Protein AF-A0A6D0ILA2-F1 (afdb_monomer_lite)

Secondary structure (DSSP, 8-state):
--EEEEEETTEEEEEE-HHHHHHHHHHT--SEEE-HHHHHHHHHTT-TT-GGGT---HHHHHHHHHTT--GGGGPPPEEEEE-TT--EEEEEESEE-HHHHHHHHHHHHHHHHHHHHTT-HHHHHHHHHHHHHHHHHIIIIIEETTTTEE--EE--SS--TTS-SS-B-GGG---GGGGHHHHHT-S-HHHHHHHHHHHT-TTTT-SSS-S-SS-TT-TT--TT-TTTT---HHHHHHHHHHHHHTT-HHHHHHHHHHHHHHS--

Organism: Escherichia coli (NCBI:txid562)

Sequence (265 aa):
EMLFTVKKGDKEETQSGLNNYARVVEKGQYDSLEIPAQVAASWESGRDDAAVFGFIDKEQLDKYVASGGKRSDWTVKFAENRSQDGTLLGYSLLQESVDQASYMYSDNHYLAEMATILGKPEEAKRYRQLAQQLADYINTCMFDPATQYFYDVRIEDKPLANGCAGKPIVERGKGPEGWSPLFNGAATQANADAVVKVMLDPKEFNTFVPLGTAALTNPAFGADIYWRGRVWVDQFWFGLKGMERYGYRDDALKLADTFFRHAKG

Radius of gyration: 19.78 Å; chains: 1; bounding box: 50×51×51 Å

Foldseek 3Di:
DWWKWFAAPPDIDIDDDLVVVVVCLVVVRGPDMGTVQLQVVLVVVVQNQALQSLHFDPVLVVVLVVVPDDSSLSDWRKDFDADPVGDTPGIDTQKAFLLVLLVLLLVLQVQLVVCVVVVNNVSNVVSPVSSLVSLVLQAPAQADPVLLWGAMAGQDPDADPVRHSGHGSPSQADFLSRLSCLLSVSYDLSSLVSHVVQQCDCQFAVDLLGRFLGTVPGSRADCPDRNRRDDDPVSLVSNLNSCVSSPNVVVSVVSVVSNVVRVDD

Structure (mmCIF, N/CA/C/O backbone):
data_AF-A0A6D0ILA2-F1
#
_entry.id   AF-A0A6D0ILA2-F1
#
loop_
_atom_site.group_PDB
_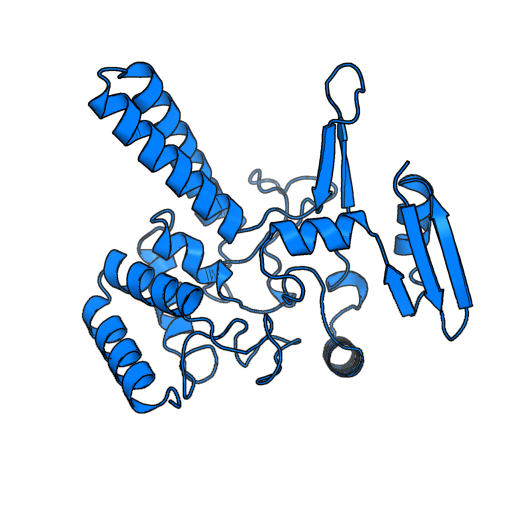atom_site.id
_atom_site.type_symbol
_atom_site.label_atom_id
_atom_site.label_alt_id
_atom_site.label_comp_id
_atom_site.label_asym_id
_atom_site.label_entity_id
_atom_site.label_seq_id
_atom_site.pdbx_PDB_ins_code
_atom_site.Cartn_x
_atom_site.Cartn_y
_atom_site.Cartn_z
_atom_site.occupancy
_atom_site.B_iso_or_equiv
_atom_site.auth_seq_id
_atom_site.auth_comp_id
_atom_site.auth_asym_id
_atom_site.auth_atom_id
_atom_site.pdbx_PDB_model_num
ATOM 1 N N . GLU A 1 1 ? 17.718 17.995 14.781 1.00 76.06 1 GLU A N 1
ATOM 2 C CA . GLU A 1 1 ? 17.263 18.381 13.427 1.00 76.06 1 GLU A CA 1
ATOM 3 C C . GLU A 1 1 ? 17.394 17.178 12.506 1.00 76.06 1 GLU A C 1
ATOM 5 O O . GLU A 1 1 ? 18.276 16.361 12.745 1.00 76.06 1 GLU A O 1
ATOM 10 N N . MET A 1 2 ? 16.537 17.049 11.494 1.00 84.56 2 MET A N 1
ATOM 11 C CA . MET A 1 2 ? 16.617 15.955 10.517 1.00 84.56 2 MET A CA 1
ATOM 12 C C . MET A 1 2 ? 17.907 16.042 9.685 1.00 84.56 2 MET A C 1
ATOM 14 O O . MET A 1 2 ? 18.176 17.101 9.126 1.00 84.56 2 MET A O 1
ATOM 18 N N . LEU A 1 3 ? 18.679 14.957 9.584 1.00 89.69 3 LEU A N 1
ATOM 19 C CA . LEU A 1 3 ? 19.873 14.864 8.730 1.00 89.69 3 LEU A CA 1
ATOM 20 C C . LEU A 1 3 ? 19.519 14.303 7.348 1.00 89.69 3 LEU A C 1
ATOM 22 O O . LEU A 1 3 ? 18.634 13.456 7.241 1.00 89.69 3 LEU A O 1
ATOM 26 N N . PHE A 1 4 ? 20.231 14.741 6.310 1.00 87.12 4 PHE A N 1
ATOM 27 C CA . PHE A 1 4 ? 20.165 14.153 4.971 1.00 87.12 4 PHE A CA 1
ATOM 28 C C . PHE A 1 4 ? 21.462 14.396 4.185 1.00 87.12 4 PHE A C 1
ATOM 30 O O . PHE A 1 4 ? 22.161 15.378 4.428 1.00 87.12 4 PHE A O 1
ATOM 37 N N . THR A 1 5 ? 21.767 13.527 3.224 1.00 88.75 5 THR A N 1
ATOM 38 C CA . THR A 1 5 ? 22.915 13.652 2.316 1.00 88.75 5 THR A CA 1
ATOM 39 C C . THR A 1 5 ? 22.425 13.793 0.880 1.00 88.75 5 THR A C 1
ATOM 41 O O . THR A 1 5 ? 21.659 12.966 0.387 1.00 88.75 5 THR A O 1
ATOM 44 N N . VAL A 1 6 ? 22.869 14.851 0.203 1.00 89.75 6 VAL A N 1
ATOM 45 C CA . VAL A 1 6 ? 22.604 15.104 -1.217 1.00 89.75 6 VAL A CA 1
ATOM 46 C C . VAL A 1 6 ? 23.746 14.518 -2.036 1.00 89.75 6 VAL A C 1
ATOM 48 O O . VAL A 1 6 ? 24.897 14.893 -1.809 1.00 89.75 6 VAL A O 1
ATOM 51 N N . LYS A 1 7 ? 23.450 13.634 -2.994 1.00 86.69 7 LYS A N 1
ATOM 52 C CA . LYS A 1 7 ? 24.461 13.056 -3.893 1.00 86.69 7 LYS A CA 1
ATOM 53 C C . LYS A 1 7 ? 24.274 13.541 -5.322 1.00 86.69 7 LYS A C 1
ATOM 55 O O . LYS A 1 7 ? 23.151 13.577 -5.828 1.00 86.69 7 LYS A O 1
ATOM 60 N N . LYS A 1 8 ? 25.370 13.933 -5.975 1.00 88.31 8 LYS A N 1
ATOM 61 C CA . LYS A 1 8 ? 25.391 14.365 -7.380 1.00 88.31 8 LYS A CA 1
ATOM 62 C C . LYS A 1 8 ? 26.743 14.050 -8.021 1.00 88.31 8 LYS A C 1
ATOM 64 O O . LYS A 1 8 ? 27.739 14.719 -7.733 1.00 88.31 8 LYS A O 1
ATOM 69 N N . GLY A 1 9 ? 26.774 13.067 -8.913 1.00 89.31 9 GLY A N 1
ATOM 70 C CA . GLY A 1 9 ? 28.007 12.424 -9.357 1.00 89.31 9 GLY A CA 1
ATOM 71 C C . GLY A 1 9 ? 28.785 11.898 -8.152 1.00 89.31 9 GLY A C 1
ATOM 72 O O . GLY A 1 9 ? 28.200 11.340 -7.230 1.00 89.31 9 GLY A O 1
ATOM 73 N N . ASP A 1 10 ? 30.087 12.175 -8.112 1.00 90.94 10 ASP A N 1
ATOM 74 C CA . ASP A 1 10 ? 30.967 11.771 -7.005 1.00 90.94 10 ASP A CA 1
ATOM 75 C C . ASP A 1 10 ? 30.933 12.735 -5.801 1.00 90.94 10 ASP A C 1
ATOM 77 O O . ASP A 1 10 ? 31.751 12.627 -4.888 1.00 90.94 10 ASP A O 1
ATOM 81 N N . LYS A 1 11 ? 30.041 13.737 -5.808 1.00 92.00 11 LYS A N 1
ATOM 82 C CA . LYS A 1 11 ? 29.928 14.716 -4.719 1.00 92.00 11 LYS A CA 1
ATOM 83 C C . LYS A 1 11 ? 28.823 14.323 -3.753 1.00 92.00 11 LYS A C 1
ATOM 85 O O . LYS A 1 11 ? 27.686 14.101 -4.169 1.00 92.00 11 LYS A O 1
ATOM 90 N N . GLU A 1 12 ? 29.154 14.358 -2.468 1.00 94.00 12 GLU A N 1
ATOM 91 C CA . GLU A 1 12 ? 28.216 14.191 -1.362 1.00 94.00 12 GLU A CA 1
ATOM 92 C C . GLU A 1 12 ? 28.220 15.447 -0.482 1.00 94.00 12 GLU A C 1
ATOM 94 O O . GLU A 1 12 ? 29.278 15.996 -0.167 1.00 94.00 12 GLU A O 1
ATOM 99 N N . GLU A 1 13 ? 27.037 15.911 -0.087 1.00 93.69 13 GLU A N 1
ATOM 100 C CA . GLU A 1 13 ? 26.870 17.040 0.828 1.00 93.69 13 GLU A CA 1
ATOM 101 C C . GLU A 1 13 ? 25.857 16.681 1.917 1.00 93.69 13 GLU A C 1
ATOM 103 O O . GLU A 1 13 ? 24.657 16.567 1.657 1.00 93.69 13 GLU A O 1
ATOM 108 N N . THR A 1 14 ? 26.337 16.500 3.149 1.00 94.12 14 THR A N 1
ATOM 109 C CA . THR A 1 14 ? 25.479 16.272 4.317 1.00 94.12 14 THR A CA 1
ATOM 110 C C . THR A 1 14 ? 24.965 17.601 4.863 1.00 94.12 14 THR A C 1
ATOM 112 O O . THR A 1 14 ? 25.739 18.502 5.180 1.00 94.12 14 THR A O 1
ATOM 115 N N . GLN A 1 15 ? 23.648 17.706 5.003 1.00 93.25 15 GLN A N 1
ATOM 116 C CA . GLN A 1 15 ? 22.932 18.875 5.501 1.00 93.25 15 GLN A CA 1
ATOM 117 C C . GLN A 1 15 ? 21.966 18.467 6.627 1.00 93.25 15 GLN A C 1
ATOM 119 O O . GLN A 1 15 ? 21.666 17.288 6.829 1.00 93.25 15 GLN A O 1
ATOM 124 N N . SER A 1 16 ? 21.466 19.452 7.377 1.00 92.25 16 SER A N 1
ATOM 125 C CA . SER A 1 16 ? 20.445 19.255 8.412 1.00 92.25 16 SER A CA 1
ATOM 126 C C . SER A 1 16 ? 19.263 20.208 8.239 1.00 92.25 16 SER A C 1
ATOM 128 O O . SER A 1 16 ? 19.383 21.256 7.607 1.00 92.25 16 SER A O 1
ATOM 130 N N . GLY A 1 17 ? 18.116 19.857 8.817 1.00 88.88 17 GLY A N 1
ATOM 131 C CA . GLY A 1 17 ? 16.928 20.704 8.920 1.00 88.88 17 GLY A CA 1
ATOM 132 C C . GLY A 1 17 ? 15.897 20.480 7.810 1.00 88.88 17 GLY A C 1
ATOM 133 O O . GLY A 1 17 ? 16.217 20.455 6.621 1.00 88.88 17 GLY A O 1
ATOM 134 N N . LEU A 1 18 ? 14.622 20.384 8.201 1.00 85.88 18 LEU A N 1
ATOM 135 C CA . LEU A 1 18 ? 13.509 20.093 7.290 1.00 85.88 18 LEU A CA 1
ATOM 136 C C . LEU A 1 18 ? 13.328 21.169 6.200 1.00 85.88 18 LEU A C 1
ATOM 138 O O . LEU A 1 18 ? 13.080 20.846 5.042 1.00 85.88 18 LEU A O 1
ATOM 142 N N . ASN A 1 19 ? 13.543 22.446 6.537 1.00 89.19 19 ASN A N 1
ATOM 143 C CA . ASN A 1 19 ? 13.481 23.549 5.567 1.00 89.19 19 ASN A CA 1
ATOM 144 C C . ASN A 1 19 ? 14.598 23.474 4.512 1.00 89.19 19 ASN A C 1
ATOM 146 O O . ASN A 1 19 ? 14.393 23.863 3.362 1.00 89.19 19 ASN A O 1
ATOM 150 N N . ASN A 1 20 ? 15.789 22.989 4.882 1.00 90.75 20 ASN A N 1
ATOM 151 C CA . ASN A 1 20 ? 16.878 22.774 3.925 1.00 90.75 20 ASN A CA 1
ATOM 152 C C . ASN A 1 20 ? 16.530 21.624 2.985 1.00 90.75 20 ASN A C 1
ATOM 154 O O . ASN A 1 20 ? 16.606 21.793 1.770 1.00 90.75 20 ASN A O 1
ATOM 158 N N . TYR A 1 21 ? 16.053 20.512 3.545 1.00 87.38 21 TYR A N 1
ATOM 159 C CA . TYR A 1 21 ? 15.566 19.371 2.777 1.00 87.38 21 TYR A CA 1
ATOM 160 C C . TYR A 1 21 ? 14.488 19.776 1.760 1.00 87.38 21 TYR A C 1
ATOM 162 O O . TYR A 1 21 ? 14.638 19.491 0.573 1.00 87.38 21 TYR A O 1
ATOM 170 N N . ALA A 1 22 ? 13.456 20.513 2.185 1.00 85.81 22 ALA A N 1
ATOM 171 C CA . ALA A 1 22 ? 12.374 20.952 1.302 1.00 85.81 22 ALA A CA 1
ATOM 172 C C . ALA A 1 22 ? 12.896 21.767 0.104 1.00 85.81 22 ALA A C 1
ATOM 174 O O . ALA A 1 22 ? 12.509 21.508 -1.035 1.00 85.81 22 ALA A O 1
ATOM 175 N N . ARG A 1 23 ? 13.847 22.685 0.339 1.00 89.38 23 ARG A N 1
ATOM 176 C CA . ARG A 1 23 ? 14.495 23.473 -0.726 1.00 89.38 23 ARG A CA 1
ATOM 177 C C . ARG A 1 23 ? 15.330 22.620 -1.679 1.00 89.38 23 ARG A C 1
ATOM 179 O O . ARG A 1 23 ? 15.418 22.941 -2.862 1.00 89.38 23 ARG A O 1
ATOM 186 N N . VAL A 1 24 ? 15.979 21.566 -1.185 1.00 87.88 24 VAL A N 1
ATOM 187 C CA . VAL A 1 24 ? 16.750 20.643 -2.032 1.00 87.88 24 VAL A CA 1
ATOM 188 C C . VAL A 1 24 ? 15.818 19.803 -2.902 1.00 87.88 24 VAL A C 1
ATOM 190 O O . VAL A 1 24 ? 16.054 19.699 -4.107 1.00 87.88 24 VAL A O 1
ATOM 193 N N . VAL A 1 25 ? 14.735 19.274 -2.323 1.00 84.81 25 VAL A N 1
ATOM 194 C CA . VAL A 1 25 ? 13.702 18.528 -3.058 1.00 84.81 25 VAL A CA 1
ATOM 195 C C . VAL A 1 25 ? 13.077 19.389 -4.151 1.00 84.81 25 VAL A C 1
ATOM 197 O O . VAL A 1 25 ? 12.998 18.939 -5.290 1.00 84.81 25 VAL A O 1
ATOM 200 N N . GLU A 1 26 ? 12.708 20.633 -3.838 1.00 85.00 26 GLU A N 1
ATOM 201 C CA . GLU A 1 26 ? 12.114 21.577 -4.794 1.00 85.00 26 GLU A CA 1
ATOM 202 C C . GLU A 1 26 ? 13.043 21.879 -5.980 1.00 85.00 26 GLU A C 1
ATOM 204 O O . GLU A 1 26 ? 12.597 21.940 -7.124 1.00 85.00 26 GLU A O 1
ATOM 209 N N . LYS A 1 27 ? 14.352 22.024 -5.733 1.00 86.88 27 LYS A N 1
ATOM 210 C CA . LYS A 1 27 ? 15.336 22.265 -6.799 1.00 86.88 27 LYS A CA 1
ATOM 211 C C . LYS A 1 27 ? 15.563 21.042 -7.689 1.00 86.88 27 LYS A C 1
ATOM 213 O O . LYS A 1 27 ? 15.919 21.219 -8.852 1.00 86.88 27 LYS A O 1
ATOM 218 N N . GLY A 1 28 ? 15.442 19.825 -7.152 1.00 79.56 28 GLY A N 1
ATOM 219 C CA . GLY A 1 28 ? 15.611 18.576 -7.909 1.00 79.56 28 GLY A CA 1
ATOM 220 C C . GLY A 1 28 ? 17.004 18.369 -8.523 1.00 79.56 28 GLY A C 1
ATOM 221 O O . GLY A 1 28 ? 17.150 17.617 -9.480 1.00 79.56 28 GLY A O 1
ATOM 222 N N . GLN A 1 29 ? 18.036 19.064 -8.032 1.00 83.75 29 GLN A N 1
ATOM 223 C CA . GLN A 1 29 ? 19.382 19.061 -8.624 1.00 83.75 29 GLN A CA 1
ATOM 224 C C . GLN A 1 29 ? 20.316 18.008 -8.003 1.00 83.75 29 GLN A C 1
ATOM 226 O O . GLN A 1 29 ? 21.465 18.330 -7.696 1.00 83.75 29 GLN A O 1
ATOM 231 N N . TYR A 1 30 ? 19.847 16.774 -7.836 1.00 82.19 30 TYR A N 1
ATOM 232 C CA . TYR A 1 30 ? 20.579 15.660 -7.222 1.00 82.19 30 TYR A CA 1
ATOM 233 C C . TYR A 1 30 ? 20.324 14.351 -7.983 1.00 82.19 30 TYR A C 1
ATOM 235 O O . TYR A 1 30 ? 19.298 14.218 -8.648 1.00 82.19 30 TYR A O 1
ATOM 243 N N . ASP A 1 31 ? 21.251 13.400 -7.880 1.00 78.06 31 ASP A N 1
ATOM 244 C CA . ASP A 1 31 ? 21.072 12.036 -8.394 1.00 78.06 31 ASP A CA 1
ATOM 245 C C . ASP A 1 31 ? 20.338 11.165 -7.369 1.00 78.06 31 ASP A C 1
ATOM 247 O O . ASP A 1 31 ? 19.449 10.396 -7.730 1.00 78.06 31 ASP A O 1
ATOM 251 N N . SER A 1 32 ? 20.665 11.327 -6.083 1.00 77.38 32 SER A N 1
ATOM 252 C CA . SER A 1 32 ? 19.943 10.706 -4.972 1.00 77.38 32 SER A CA 1
ATOM 253 C C . SER A 1 32 ? 19.965 11.574 -3.708 1.00 77.38 32 SER A C 1
ATOM 255 O O . SER A 1 32 ? 20.800 12.470 -3.542 1.00 77.38 32 SER A O 1
ATOM 257 N N . LEU A 1 33 ? 19.000 11.313 -2.826 1.00 81.38 33 LEU A N 1
ATOM 258 C CA . LEU A 1 33 ? 18.901 11.872 -1.481 1.00 81.38 33 LEU A CA 1
ATOM 259 C C . LEU A 1 33 ? 18.890 10.714 -0.488 1.00 81.38 33 LEU A C 1
ATOM 261 O O . LEU A 1 33 ? 18.013 9.857 -0.553 1.00 81.38 33 LEU A O 1
ATOM 265 N N . GLU A 1 34 ? 19.833 10.710 0.445 1.00 79.75 34 GLU A N 1
ATOM 266 C CA . GLU A 1 34 ? 19.854 9.751 1.547 1.00 79.75 34 GLU A CA 1
ATOM 267 C C . GLU A 1 34 ? 19.366 10.440 2.816 1.00 79.75 34 GLU A C 1
ATOM 269 O O . GLU A 1 34 ? 19.995 11.369 3.319 1.00 79.75 34 GLU A O 1
ATOM 274 N N . ILE A 1 35 ? 18.231 9.991 3.343 1.00 80.00 35 ILE A N 1
ATOM 275 C CA . ILE A 1 35 ? 17.654 10.512 4.582 1.00 80.00 35 ILE A CA 1
ATOM 276 C C . ILE A 1 35 ? 17.604 9.341 5.563 1.00 80.00 35 ILE A C 1
ATOM 278 O O . ILE A 1 35 ? 16.762 8.461 5.387 1.00 80.00 35 ILE A O 1
ATOM 282 N N . PRO A 1 36 ? 18.456 9.295 6.603 1.00 80.00 36 PRO A N 1
ATOM 283 C CA . PRO A 1 36 ? 18.485 8.167 7.536 1.00 80.00 36 PRO A CA 1
ATOM 284 C C . PRO A 1 36 ? 17.120 7.860 8.163 1.00 80.00 36 PRO A C 1
ATOM 286 O O . PRO A 1 36 ? 16.781 6.701 8.366 1.00 80.00 36 PRO A O 1
ATOM 289 N N . ALA A 1 37 ? 16.305 8.889 8.412 1.00 75.00 37 ALA A N 1
ATOM 290 C CA . ALA A 1 37 ? 14.952 8.709 8.928 1.00 75.00 37 ALA A CA 1
ATOM 291 C C . ALA A 1 37 ? 13.985 8.095 7.894 1.00 75.00 37 ALA A C 1
ATOM 293 O O . ALA A 1 37 ? 13.112 7.324 8.275 1.00 75.00 37 ALA A O 1
ATOM 294 N N . GLN A 1 38 ? 14.164 8.367 6.596 1.00 72.88 38 GLN A N 1
ATOM 295 C CA . GLN A 1 38 ? 13.401 7.704 5.530 1.00 72.88 38 GLN A CA 1
ATOM 296 C C . GLN A 1 38 ? 13.843 6.246 5.353 1.00 72.88 38 GLN A C 1
ATOM 298 O O . GLN A 1 38 ? 13.004 5.383 5.128 1.00 72.88 38 GLN A O 1
ATOM 303 N N . VAL A 1 39 ? 15.141 5.962 5.506 1.00 76.75 39 VAL A N 1
ATOM 304 C CA . VAL A 1 39 ? 15.662 4.585 5.529 1.00 76.75 39 VAL A CA 1
ATOM 305 C C . VAL A 1 39 ? 15.082 3.816 6.722 1.00 76.75 39 VAL A C 1
ATOM 307 O O . VAL A 1 39 ? 14.592 2.707 6.565 1.00 76.75 39 VAL A O 1
ATOM 310 N N . ALA A 1 40 ? 15.047 4.425 7.909 1.00 80.75 40 ALA A N 1
ATOM 311 C CA . ALA A 1 40 ? 14.411 3.812 9.073 1.00 80.75 40 ALA A CA 1
ATOM 312 C C . ALA A 1 40 ? 12.898 3.603 8.875 1.00 80.75 40 ALA A C 1
ATOM 314 O O . ALA A 1 40 ? 12.369 2.569 9.273 1.00 80.75 40 ALA A O 1
ATOM 315 N N . ALA A 1 41 ? 12.206 4.541 8.220 1.00 81.56 41 ALA A N 1
ATOM 316 C CA . ALA A 1 41 ? 10.796 4.376 7.872 1.00 81.56 41 ALA A CA 1
ATOM 317 C C . ALA A 1 41 ? 10.572 3.226 6.873 1.00 81.56 41 ALA A C 1
ATOM 319 O O . ALA A 1 41 ? 9.577 2.511 6.982 1.00 81.56 41 ALA A O 1
ATOM 320 N N . SER A 1 42 ? 11.502 2.986 5.937 1.00 82.75 42 SER A N 1
ATOM 321 C CA . SER A 1 42 ? 11.406 1.816 5.056 1.00 82.75 42 SER A CA 1
ATOM 322 C C . SER A 1 42 ? 11.625 0.507 5.822 1.00 82.75 42 SER A C 1
ATOM 324 O O . SER A 1 42 ? 10.930 -0.469 5.546 1.00 82.75 42 SER A O 1
ATOM 326 N N . TRP A 1 43 ? 12.480 0.486 6.850 1.00 87.56 43 TRP A N 1
ATOM 327 C CA . TRP A 1 43 ? 12.597 -0.665 7.756 1.00 87.56 43 TRP A CA 1
ATOM 328 C C . TRP A 1 43 ? 11.327 -0.910 8.574 1.00 87.56 43 TRP A C 1
ATOM 330 O O . TRP A 1 43 ? 10.923 -2.061 8.721 1.00 87.56 43 TRP A O 1
ATOM 340 N N . GLU A 1 44 ? 10.677 0.145 9.076 1.00 91.00 44 GLU A N 1
ATOM 341 C CA . GLU A 1 44 ? 9.419 0.026 9.831 1.00 91.00 44 GLU A CA 1
ATOM 342 C C . GLU A 1 44 ? 8.286 -0.556 8.974 1.00 91.00 44 GLU A C 1
ATOM 344 O O . GLU A 1 44 ? 7.465 -1.322 9.475 1.00 91.00 44 GLU A O 1
ATOM 349 N N . SER A 1 45 ? 8.288 -0.284 7.665 1.00 90.06 45 SER A N 1
ATOM 350 C CA . SER A 1 45 ? 7.349 -0.919 6.732 1.00 90.06 45 SER A CA 1
ATOM 351 C C . SER A 1 45 ? 7.556 -2.434 6.573 1.00 90.06 45 SER A C 1
ATOM 353 O O . SER A 1 45 ? 6.694 -3.122 6.029 1.00 90.06 45 SER A O 1
ATOM 355 N N . GLY A 1 46 ? 8.725 -2.952 6.973 1.00 92.62 46 GLY A N 1
ATOM 356 C CA . GLY A 1 46 ? 9.159 -4.327 6.721 1.00 92.62 46 GLY A CA 1
ATOM 357 C C . GLY A 1 46 ? 9.530 -4.622 5.262 1.00 92.62 46 GLY A C 1
ATOM 358 O O . GLY A 1 46 ? 9.899 -5.755 4.959 1.00 92.62 46 GLY A O 1
ATOM 359 N N . ARG A 1 47 ? 9.443 -3.627 4.364 1.00 93.56 47 ARG A N 1
ATOM 360 C CA . ARG A 1 47 ? 9.620 -3.751 2.908 1.00 93.56 47 ARG A CA 1
ATOM 361 C C . ARG A 1 47 ? 10.572 -2.673 2.388 1.00 93.56 47 ARG A C 1
ATOM 363 O O . ARG A 1 47 ? 10.182 -1.735 1.691 1.00 93.56 47 ARG A O 1
ATOM 370 N N . ASP A 1 48 ? 11.827 -2.804 2.799 1.00 88.12 48 ASP A N 1
ATOM 371 C CA . ASP A 1 48 ? 12.864 -1.769 2.770 1.00 88.12 48 ASP A CA 1
ATOM 372 C C . ASP A 1 48 ? 13.185 -1.170 1.394 1.00 88.12 48 ASP A C 1
ATOM 374 O O . ASP A 1 48 ? 13.643 -0.027 1.346 1.00 88.12 48 ASP A O 1
ATOM 378 N N . ASP A 1 49 ? 12.911 -1.895 0.307 1.00 90.69 49 ASP A N 1
ATOM 379 C CA . ASP A 1 49 ? 13.108 -1.443 -1.068 1.00 90.69 49 ASP A CA 1
ATOM 380 C C . ASP A 1 49 ? 11.834 -1.488 -1.938 1.00 90.69 49 ASP A C 1
ATOM 382 O O . ASP A 1 49 ? 11.913 -1.520 -3.167 1.00 90.69 49 ASP A O 1
ATOM 386 N N . ALA A 1 50 ? 10.637 -1.461 -1.341 1.00 95.62 50 ALA A N 1
ATOM 387 C CA . ALA A 1 50 ? 9.390 -1.524 -2.106 1.00 95.62 50 ALA A CA 1
ATOM 388 C C . ALA A 1 50 ? 9.144 -0.284 -2.987 1.00 95.62 50 ALA A C 1
ATOM 390 O O . ALA A 1 50 ? 9.385 0.860 -2.593 1.00 95.62 50 ALA A O 1
ATOM 391 N N . ALA A 1 51 ? 8.562 -0.508 -4.171 1.00 96.19 51 ALA A N 1
ATOM 392 C CA . ALA A 1 51 ? 8.276 0.543 -5.153 1.00 96.19 51 ALA A CA 1
ATOM 393 C C . ALA A 1 51 ? 7.414 1.680 -4.575 1.00 96.19 51 ALA A C 1
ATOM 395 O O . ALA A 1 51 ? 7.671 2.862 -4.815 1.00 96.19 51 ALA A O 1
ATOM 396 N N . VAL A 1 52 ? 6.423 1.327 -3.751 1.00 97.50 52 VAL A N 1
ATOM 397 C CA . VAL A 1 52 ? 5.487 2.277 -3.137 1.00 97.50 52 VAL A CA 1
ATOM 398 C C . VAL A 1 52 ? 6.178 3.293 -2.220 1.00 97.50 52 VAL A C 1
ATOM 400 O O . VAL A 1 52 ? 5.652 4.389 -2.049 1.00 97.50 52 VAL A O 1
ATOM 403 N N . PHE A 1 53 ? 7.382 3.007 -1.711 1.00 95.12 53 PHE A N 1
ATOM 404 C CA . PHE A 1 53 ? 8.181 3.929 -0.888 1.00 95.12 53 PHE A CA 1
ATOM 405 C C . PHE A 1 53 ? 9.209 4.742 -1.690 1.00 95.12 53 PHE A C 1
ATOM 407 O O . PH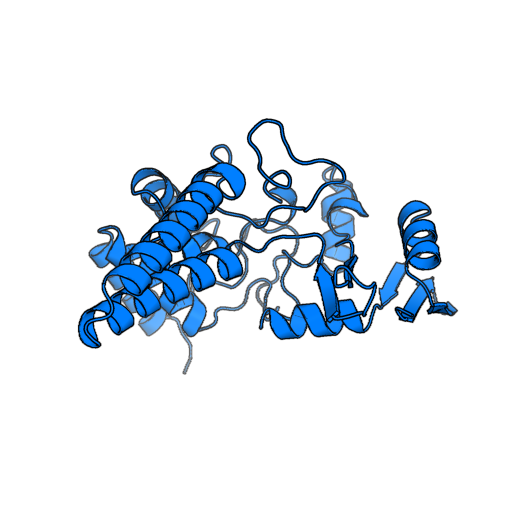E A 1 53 ? 10.088 5.385 -1.116 1.00 95.12 53 PHE A O 1
ATOM 414 N N . GLY A 1 54 ? 9.075 4.763 -3.019 1.00 92.12 54 GLY A N 1
ATOM 415 C CA . GLY A 1 54 ? 9.902 5.581 -3.905 1.00 92.12 54 GLY A CA 1
ATOM 416 C C . GLY A 1 54 ? 11.179 4.898 -4.392 1.00 92.12 54 GLY A C 1
ATOM 417 O O . GLY A 1 54 ? 11.985 5.537 -5.066 1.00 92.12 54 GLY A O 1
ATOM 418 N N . PHE A 1 55 ? 11.369 3.611 -4.089 1.00 90.62 55 PHE A N 1
ATOM 419 C CA . PHE A 1 55 ? 12.526 2.852 -4.552 1.00 90.62 55 PHE A CA 1
ATOM 420 C C . PHE A 1 55 ? 12.325 2.361 -5.986 1.00 90.62 55 PHE A C 1
ATOM 422 O O . PHE A 1 55 ? 11.429 1.575 -6.286 1.00 90.62 55 PHE A O 1
ATOM 429 N N . ILE A 1 56 ? 13.193 2.829 -6.873 1.00 93.00 56 ILE A N 1
ATOM 430 C CA . ILE A 1 56 ? 13.252 2.470 -8.288 1.00 93.00 56 ILE A CA 1
ATOM 431 C C . ILE A 1 56 ? 14.696 2.657 -8.749 1.00 93.00 56 ILE A C 1
ATOM 433 O O . ILE A 1 56 ? 15.354 3.616 -8.336 1.00 93.00 56 ILE A O 1
ATOM 437 N N . ASP A 1 57 ? 15.222 1.738 -9.558 1.00 87.19 57 ASP A N 1
ATOM 438 C CA . ASP A 1 57 ? 16.581 1.906 -10.069 1.00 87.19 57 ASP A CA 1
ATOM 439 C C . ASP A 1 57 ? 16.646 2.970 -11.180 1.00 87.19 57 ASP A C 1
ATOM 441 O O . ASP A 1 57 ? 15.634 3.456 -11.695 1.00 87.19 57 ASP A O 1
ATOM 445 N N . LYS A 1 58 ? 17.869 3.364 -11.548 1.00 85.69 58 LYS A N 1
ATOM 446 C CA . LYS A 1 58 ? 18.094 4.412 -12.548 1.00 85.69 58 LYS A CA 1
ATOM 447 C C . LYS A 1 58 ? 17.480 4.059 -13.907 1.00 85.69 58 LYS A C 1
ATOM 449 O O . LYS A 1 58 ? 16.848 4.918 -14.515 1.00 85.69 58 LYS A O 1
ATOM 454 N N . GLU A 1 59 ? 17.662 2.829 -14.385 1.00 92.69 59 GLU A N 1
ATOM 455 C CA . GLU A 1 59 ? 17.204 2.416 -15.715 1.00 92.69 59 GLU A CA 1
ATOM 456 C C . GLU A 1 59 ? 15.677 2.323 -15.782 1.00 92.69 59 GLU A C 1
ATOM 458 O O . GLU A 1 59 ? 15.064 2.750 -16.763 1.00 92.69 59 GLU A O 1
ATOM 463 N N . GLN A 1 60 ? 15.054 1.792 -14.729 1.00 96.06 60 GLN A N 1
ATOM 464 C CA . GLN A 1 60 ? 13.607 1.744 -14.550 1.00 96.06 60 GLN A CA 1
ATOM 465 C C . GLN A 1 60 ? 13.017 3.158 -14.506 1.00 96.06 60 GLN A C 1
ATOM 467 O O . GLN A 1 60 ? 12.056 3.450 -15.221 1.00 96.06 60 GLN A O 1
ATOM 472 N N . LEU A 1 61 ? 13.622 4.069 -13.735 1.00 91.62 61 LEU A N 1
ATOM 473 C CA . LEU A 1 61 ? 13.161 5.452 -13.636 1.00 91.62 61 LEU A CA 1
ATOM 474 C C . LEU A 1 61 ? 13.323 6.210 -14.959 1.00 91.62 61 LEU A C 1
ATOM 476 O O . LEU A 1 61 ? 12.441 6.979 -15.342 1.00 91.62 61 LEU A O 1
ATOM 480 N N . ASP A 1 62 ? 14.420 5.985 -15.681 1.00 90.50 62 ASP A N 1
ATOM 481 C CA . ASP A 1 62 ? 14.647 6.584 -16.996 1.00 90.50 62 ASP A CA 1
ATOM 482 C C . ASP A 1 62 ? 13.586 6.107 -18.008 1.00 90.50 62 ASP A C 1
ATOM 484 O O . ASP A 1 62 ? 13.039 6.925 -18.752 1.00 90.50 62 ASP A O 1
ATOM 488 N N . LYS A 1 63 ? 13.207 4.818 -17.980 1.00 97.19 63 LYS A N 1
ATOM 489 C CA . LYS A 1 63 ? 12.087 4.274 -18.775 1.00 97.19 63 LYS A CA 1
ATOM 490 C C . LYS A 1 63 ? 10.738 4.872 -18.364 1.00 97.19 63 LYS A C 1
ATOM 492 O O . LYS A 1 63 ? 9.962 5.263 -19.236 1.00 97.19 63 LYS A O 1
ATOM 497 N N . TYR A 1 64 ? 10.470 4.991 -17.063 1.00 96.94 64 TYR A N 1
ATOM 498 C CA . TYR A 1 64 ? 9.248 5.610 -16.537 1.00 96.94 64 TYR A CA 1
ATOM 499 C C . TYR A 1 64 ? 9.099 7.058 -17.030 1.00 96.94 64 TYR A C 1
ATOM 501 O O . TYR A 1 64 ? 8.054 7.436 -17.563 1.00 96.94 64 TYR A O 1
ATOM 509 N N . VAL A 1 65 ? 10.173 7.850 -16.956 1.00 94.94 65 VAL A N 1
ATOM 510 C CA . VAL A 1 65 ? 10.186 9.231 -17.460 1.00 94.94 65 VAL A CA 1
ATOM 511 C C . VAL A 1 65 ? 10.019 9.282 -18.979 1.00 94.94 65 VAL A C 1
ATOM 513 O O . VAL A 1 65 ? 9.243 10.096 -19.479 1.00 94.94 65 VAL A O 1
ATOM 516 N N . ALA A 1 66 ? 10.679 8.391 -19.726 1.00 97.12 66 ALA A N 1
ATOM 517 C CA . ALA A 1 66 ? 10.519 8.304 -21.179 1.00 97.12 66 ALA A CA 1
ATOM 518 C C . ALA A 1 66 ? 9.078 7.963 -21.606 1.00 97.12 66 ALA A C 1
ATOM 520 O O . ALA A 1 66 ? 8.650 8.364 -22.686 1.00 97.12 66 ALA A O 1
ATOM 521 N N . SER A 1 67 ? 8.314 7.273 -20.751 1.00 96.81 67 SER A N 1
ATOM 522 C CA . SER A 1 67 ? 6.888 6.979 -20.963 1.00 96.81 67 SER A CA 1
ATOM 523 C C . SER A 1 67 ? 5.932 8.115 -20.561 1.00 96.81 67 SER A C 1
ATOM 525 O O . SER A 1 67 ? 4.721 7.978 -20.713 1.00 96.81 67 SER A O 1
ATOM 527 N N . GLY A 1 68 ? 6.463 9.249 -20.087 1.00 97.00 68 GLY A N 1
ATOM 528 C CA . GLY A 1 68 ? 5.696 10.447 -19.725 1.00 97.00 68 GLY A CA 1
ATOM 529 C C . GLY A 1 68 ? 5.523 10.680 -18.221 1.00 97.00 68 GLY A C 1
ATOM 530 O O . GLY A 1 68 ? 4.916 11.680 -17.835 1.00 97.00 68 GLY A O 1
ATOM 531 N N . GLY A 1 69 ? 6.064 9.802 -17.372 1.00 96.50 69 GLY A N 1
ATOM 532 C CA . GLY A 1 69 ? 6.109 9.998 -15.924 1.00 96.50 69 GLY A CA 1
ATOM 533 C C . GLY A 1 69 ? 7.111 11.077 -15.492 1.00 96.50 69 GLY A C 1
ATOM 534 O O . GLY A 1 69 ? 7.956 11.525 -16.271 1.00 96.50 69 GLY A O 1
ATOM 535 N N . LYS A 1 70 ? 7.056 11.507 -14.228 1.00 94.06 70 LYS A N 1
ATOM 536 C CA . LYS A 1 70 ? 7.999 12.487 -13.663 1.00 94.06 70 LYS A CA 1
ATOM 537 C C . LYS A 1 70 ? 8.838 11.853 -12.562 1.00 94.06 70 LYS A C 1
ATOM 539 O O . LYS A 1 70 ? 8.324 11.132 -11.716 1.00 94.06 70 LYS A O 1
ATOM 544 N N . ARG A 1 71 ? 10.131 12.195 -12.482 1.00 87.88 71 ARG A N 1
ATOM 545 C CA . ARG A 1 71 ? 10.992 11.712 -11.380 1.00 87.88 71 ARG A CA 1
ATOM 546 C C . ARG A 1 71 ? 10.429 12.054 -9.996 1.00 87.88 71 ARG A C 1
ATOM 548 O O . ARG A 1 71 ? 10.541 11.249 -9.081 1.00 87.88 71 ARG A O 1
ATOM 555 N N . SER A 1 72 ? 9.772 13.209 -9.870 1.00 87.56 72 SER A N 1
ATOM 556 C CA . SER A 1 72 ? 9.117 13.659 -8.636 1.00 87.56 72 SER A CA 1
ATOM 557 C C . SER A 1 72 ? 7.999 12.735 -8.151 1.00 87.56 72 SER A C 1
ATOM 559 O O . SER A 1 72 ? 7.684 12.752 -6.965 1.00 87.56 72 SER A O 1
ATOM 561 N N . ASP A 1 73 ? 7.409 11.917 -9.027 1.00 93.94 73 ASP A N 1
ATOM 562 C CA . ASP A 1 73 ? 6.359 10.967 -8.645 1.00 93.94 73 ASP A CA 1
ATOM 563 C C . ASP A 1 73 ? 6.913 9.904 -7.678 1.00 93.94 73 ASP A C 1
ATOM 565 O O . ASP A 1 73 ? 6.208 9.416 -6.792 1.00 93.94 73 ASP A O 1
ATOM 569 N N . TRP A 1 74 ? 8.213 9.613 -7.770 1.00 91.88 74 TRP A N 1
ATOM 570 C CA . TRP A 1 74 ? 8.941 8.660 -6.928 1.00 91.88 74 TRP A CA 1
ATOM 571 C C . TRP A 1 74 ? 9.526 9.288 -5.660 1.00 91.88 74 TRP A C 1
ATOM 573 O O . TRP A 1 74 ? 10.018 8.579 -4.790 1.00 91.88 74 TRP A O 1
ATOM 583 N N . THR A 1 75 ? 9.430 10.607 -5.489 1.00 88.62 75 THR A N 1
ATOM 584 C CA . THR A 1 75 ? 9.859 11.257 -4.249 1.00 88.62 75 THR A CA 1
ATOM 585 C C . THR A 1 75 ? 8.815 11.046 -3.153 1.00 88.62 75 THR A C 1
ATOM 587 O O . THR A 1 75 ? 7.658 11.448 -3.292 1.00 88.62 75 THR A O 1
ATOM 590 N N . VAL A 1 76 ? 9.222 10.444 -2.036 1.00 90.44 76 VAL A N 1
ATOM 591 C CA . VAL A 1 76 ? 8.423 10.405 -0.803 1.00 90.44 76 VAL A CA 1
ATOM 592 C C . VAL A 1 76 ? 8.866 11.555 0.089 1.00 90.44 76 VAL A C 1
ATOM 594 O O . VAL A 1 76 ? 10.027 11.629 0.488 1.00 90.44 76 VAL A O 1
ATOM 597 N N . LYS A 1 77 ? 7.950 12.489 0.362 1.00 89.75 77 LYS A N 1
ATOM 598 C CA . LYS A 1 77 ? 8.215 13.588 1.295 1.00 89.75 77 LYS A CA 1
ATOM 599 C C . LYS A 1 77 ? 8.181 13.072 2.740 1.00 89.75 77 LYS A C 1
ATOM 601 O O . LYS A 1 77 ? 7.589 12.033 3.028 1.00 89.75 77 LYS A O 1
ATOM 606 N N . PHE A 1 78 ? 8.775 13.832 3.653 1.00 87.06 78 PHE A N 1
ATOM 607 C CA . PHE A 1 78 ? 8.928 13.465 5.060 1.00 87.06 78 PHE A CA 1
ATOM 608 C C . PHE A 1 78 ? 8.546 14.630 5.980 1.00 87.06 78 PHE A C 1
ATOM 610 O O . PHE A 1 78 ? 8.699 15.790 5.588 1.00 87.06 78 PHE A O 1
ATOM 617 N N . ALA A 1 79 ? 8.067 14.335 7.189 1.00 89.12 79 ALA A N 1
ATOM 618 C CA . ALA A 1 79 ? 7.654 15.339 8.168 1.00 89.12 79 ALA A CA 1
ATOM 619 C C . ALA A 1 79 ? 8.044 14.969 9.607 1.00 89.12 79 ALA A C 1
ATOM 621 O O . ALA A 1 79 ? 8.256 13.804 9.939 1.00 89.12 79 ALA A O 1
ATOM 622 N N . GLU A 1 80 ? 8.136 15.991 10.462 1.00 93.12 80 GLU A N 1
ATOM 623 C CA . GLU A 1 80 ? 8.337 15.859 11.908 1.00 93.12 80 GLU A CA 1
ATOM 624 C C . GLU A 1 80 ? 6.988 15.804 12.631 1.00 93.12 80 GLU A C 1
ATOM 626 O O . GLU A 1 80 ? 6.133 16.664 12.419 1.00 93.12 80 GLU A O 1
ATOM 631 N N . ASN A 1 81 ? 6.835 14.855 13.552 1.00 95.06 81 ASN A N 1
ATOM 632 C CA . ASN A 1 81 ? 5.673 14.758 14.428 1.00 95.06 81 ASN A CA 1
ATOM 633 C C . ASN A 1 81 ? 5.991 15.444 15.755 1.00 95.06 81 ASN A C 1
ATOM 635 O O . ASN A 1 81 ? 6.941 15.062 16.443 1.00 95.06 81 ASN A O 1
ATOM 639 N N . ARG A 1 82 ? 5.201 16.453 16.133 1.00 96.19 82 ARG A N 1
ATOM 640 C CA . ARG A 1 82 ? 5.371 17.197 17.389 1.00 96.19 82 ARG A CA 1
ATOM 641 C C . ARG A 1 82 ? 4.098 17.173 18.221 1.00 96.19 82 ARG A C 1
ATOM 643 O O . ARG A 1 82 ? 2.998 17.245 17.678 1.00 96.19 82 ARG A O 1
ATOM 650 N N . SER A 1 83 ? 4.248 17.090 19.538 1.00 97.44 83 SER A N 1
ATOM 651 C CA . SER A 1 83 ? 3.151 17.301 20.490 1.00 97.44 83 SER A CA 1
ATOM 652 C C . SER A 1 83 ? 2.726 18.773 20.535 1.00 97.44 83 SER A C 1
ATOM 654 O O . SER A 1 83 ? 3.400 19.653 19.998 1.00 97.44 83 SER A O 1
ATOM 656 N N . GLN A 1 84 ? 1.611 19.057 21.219 1.00 97.31 84 GLN A N 1
ATOM 657 C CA . GLN A 1 84 ? 1.080 20.420 21.378 1.00 97.31 84 GLN A CA 1
ATOM 658 C C . GLN A 1 84 ? 2.062 21.395 22.045 1.00 97.31 84 GLN A C 1
ATOM 660 O O . GLN A 1 84 ? 2.026 22.585 21.750 1.00 97.31 84 GLN A O 1
ATOM 665 N N . ASP A 1 85 ? 2.943 20.905 22.919 1.00 96.56 85 ASP A N 1
ATOM 666 C CA . ASP A 1 85 ? 3.982 21.705 23.582 1.00 96.56 85 ASP A CA 1
ATOM 667 C C . ASP A 1 85 ? 5.269 21.861 22.744 1.00 96.56 85 ASP A C 1
ATOM 669 O O . ASP A 1 85 ? 6.214 22.521 23.173 1.00 96.56 85 ASP A O 1
ATOM 673 N N . GLY A 1 86 ? 5.311 21.279 21.539 1.00 95.94 86 GLY A N 1
ATOM 674 C CA . GLY A 1 86 ? 6.436 21.364 20.611 1.00 95.94 86 GLY A CA 1
ATOM 675 C C . GLY A 1 86 ? 7.485 20.257 20.750 1.00 95.94 86 GLY A C 1
ATOM 676 O O . GLY A 1 86 ? 8.437 20.246 19.958 1.00 95.94 86 GLY A O 1
ATOM 677 N N . THR A 1 87 ? 7.328 19.317 21.689 1.00 96.69 87 THR A N 1
ATOM 678 C CA . THR A 1 87 ? 8.247 18.176 21.847 1.00 96.69 87 THR A CA 1
ATOM 679 C C . THR A 1 87 ? 8.266 17.317 20.580 1.00 96.69 87 THR A C 1
ATOM 681 O O . THR A 1 87 ? 7.220 16.965 20.037 1.00 96.69 87 THR A O 1
ATOM 684 N N . LEU A 1 88 ? 9.462 16.986 20.078 1.00 93.50 88 LEU A N 1
ATOM 685 C CA . LEU A 1 88 ? 9.621 16.091 18.928 1.00 93.50 88 LEU A CA 1
ATOM 686 C C . LEU A 1 88 ? 9.275 14.656 19.346 1.00 93.50 88 LEU A C 1
ATOM 688 O O . LEU A 1 88 ? 9.965 14.080 20.182 1.00 93.50 88 LEU A O 1
ATOM 692 N N . LEU A 1 89 ? 8.223 14.094 18.751 1.00 96.12 89 LEU A N 1
ATOM 693 C CA . LEU A 1 89 ? 7.757 12.727 19.000 1.00 96.12 89 LEU A CA 1
ATOM 694 C C . LEU A 1 89 ? 8.394 11.718 18.041 1.00 96.12 89 LEU A C 1
ATOM 696 O O . LEU A 1 89 ? 8.575 10.559 18.396 1.00 96.12 89 LEU A O 1
ATOM 700 N N . GLY A 1 90 ? 8.725 12.156 16.827 1.00 93.38 90 GLY A N 1
ATOM 701 C CA . GLY A 1 90 ? 9.288 11.302 15.790 1.00 93.38 90 GLY A CA 1
ATOM 702 C C . GLY A 1 90 ? 9.061 11.889 14.408 1.00 93.38 90 GLY A C 1
ATOM 703 O O . GLY A 1 90 ? 8.971 13.108 14.247 1.00 93.38 90 GLY A O 1
ATOM 704 N N . TYR A 1 91 ? 8.950 11.014 13.417 1.00 91.56 91 TYR A N 1
ATOM 705 C CA . TYR A 1 91 ? 8.790 11.397 12.025 1.00 91.56 91 TYR A CA 1
ATOM 706 C C . TYR A 1 91 ? 7.781 10.499 11.318 1.00 91.56 91 TYR A C 1
ATOM 708 O O . TYR A 1 91 ? 7.553 9.370 11.745 1.00 91.56 91 TYR A O 1
ATOM 716 N N . SER A 1 92 ? 7.229 10.992 10.215 1.00 95.12 92 SER A N 1
ATOM 717 C CA . SER A 1 92 ? 6.373 10.218 9.320 1.00 95.12 92 SER A CA 1
ATOM 718 C C . SER A 1 92 ? 6.743 10.484 7.869 1.00 95.1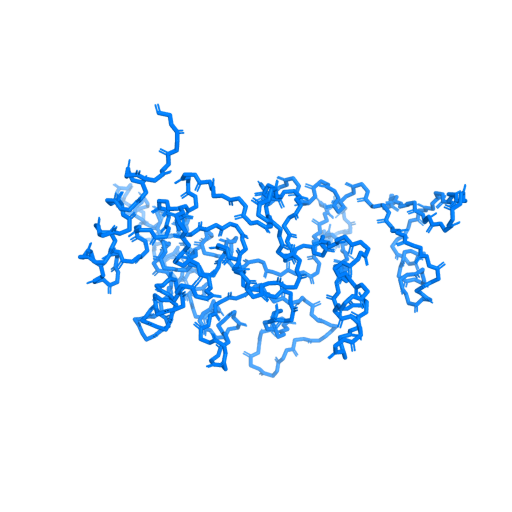2 92 SER A C 1
ATOM 720 O O . SER A 1 92 ? 7.137 11.596 7.498 1.00 95.12 92 SER A O 1
ATOM 722 N N . LEU A 1 93 ? 6.549 9.467 7.029 1.00 94.44 93 LEU A N 1
ATOM 723 C CA . LEU A 1 93 ? 6.366 9.695 5.601 1.00 94.44 93 LEU A CA 1
ATOM 724 C C . LEU A 1 93 ? 5.128 10.583 5.426 1.00 94.44 93 LEU A C 1
ATOM 726 O O . LEU A 1 93 ? 4.130 10.409 6.123 1.00 94.44 93 LEU A O 1
ATOM 730 N N . LEU A 1 94 ? 5.157 11.514 4.475 1.00 96.62 94 LEU A N 1
ATOM 731 C CA . LEU A 1 94 ? 3.941 12.203 4.026 1.00 96.62 94 LEU A CA 1
ATOM 732 C C . LEU A 1 94 ? 3.167 11.303 3.050 1.00 96.62 94 LEU A C 1
ATOM 734 O O . LEU A 1 94 ? 2.912 11.655 1.897 1.00 96.62 94 LEU A O 1
ATOM 738 N N . GLN A 1 95 ? 2.858 10.103 3.530 1.00 98.44 95 GLN A N 1
ATOM 739 C CA . GLN A 1 95 ? 2.212 9.005 2.831 1.00 98.44 95 GLN A CA 1
ATOM 740 C C . GLN A 1 95 ? 1.534 8.121 3.881 1.00 98.44 95 GLN A C 1
ATOM 742 O O . GLN A 1 95 ? 2.159 7.772 4.879 1.00 98.44 95 GLN A O 1
ATOM 747 N N . GLU A 1 96 ? 0.271 7.777 3.659 1.00 98.75 96 GLU A N 1
ATOM 748 C CA . GLU A 1 96 ? -0.474 6.837 4.495 1.00 98.75 96 GLU A CA 1
ATOM 749 C C . GLU A 1 96 ? -0.555 5.507 3.754 1.00 98.75 96 GLU A C 1
ATOM 751 O O . GLU A 1 96 ? -1.10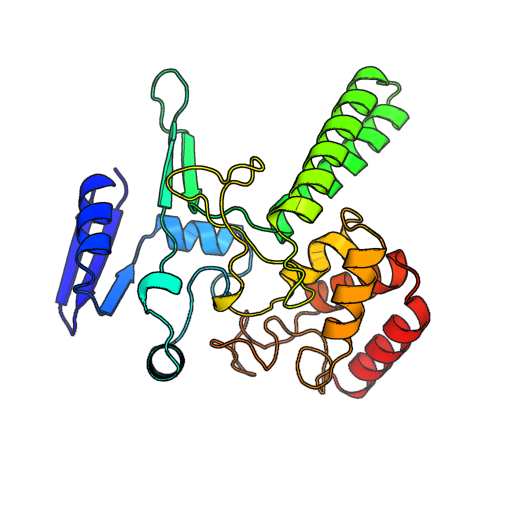0 5.443 2.644 1.00 98.75 96 GLU A O 1
ATOM 756 N N . SER A 1 97 ? 0.005 4.455 4.353 1.00 98.88 97 SER A N 1
ATOM 757 C CA . SER A 1 97 ? 0.096 3.159 3.691 1.00 98.88 97 SER A CA 1
ATOM 758 C C . SER A 1 97 ? -1.148 2.305 3.861 1.00 98.88 97 SER A C 1
ATOM 760 O O . SER A 1 97 ? -1.700 2.190 4.960 1.00 98.88 97 SER A O 1
ATOM 762 N N . VAL A 1 98 ? -1.607 1.695 2.766 1.00 98.88 98 VAL A N 1
ATOM 763 C CA . VAL A 1 98 ? -2.869 0.941 2.778 1.00 98.88 98 VAL A CA 1
ATOM 764 C C . VAL A 1 98 ? -2.748 -0.374 3.541 1.00 98.88 98 VAL A C 1
ATOM 766 O O . VAL A 1 98 ? -3.698 -0.788 4.210 1.00 98.88 98 VAL A O 1
ATOM 769 N N . ASP A 1 99 ? -1.574 -1.007 3.527 1.00 98.75 99 ASP A N 1
ATOM 770 C CA . ASP A 1 99 ? -1.295 -2.159 4.379 1.00 98.75 99 ASP A CA 1
ATOM 771 C C . ASP A 1 99 ? -1.288 -1.771 5.857 1.00 98.75 99 ASP A C 1
ATOM 773 O O . ASP A 1 99 ? -1.965 -2.428 6.645 1.00 98.75 99 ASP A O 1
ATOM 777 N N . GLN A 1 100 ? -0.632 -0.666 6.224 1.00 98.81 100 GLN A N 1
ATOM 778 C CA . GLN A 1 100 ? -0.621 -0.157 7.599 1.00 98.81 100 GLN A CA 1
ATOM 779 C C . GLN A 1 100 ? -2.032 0.176 8.104 1.00 98.81 100 GLN A C 1
ATOM 781 O O . GLN A 1 100 ? -2.410 -0.247 9.198 1.00 98.81 100 GLN A O 1
ATOM 786 N N . ALA A 1 101 ? -2.837 0.887 7.309 1.00 98.81 101 ALA A N 1
ATOM 787 C CA . ALA A 1 101 ? -4.224 1.194 7.657 1.00 98.81 101 ALA A CA 1
ATOM 788 C C . ALA A 1 101 ? -5.062 -0.085 7.825 1.00 98.81 101 ALA A C 1
ATOM 790 O O . ALA A 1 101 ? -5.870 -0.190 8.750 1.00 98.81 101 ALA A O 1
ATOM 791 N N . SER A 1 102 ? -4.830 -1.088 6.976 1.00 98.88 102 SER A N 1
ATOM 792 C CA . SER A 1 102 ? -5.498 -2.390 7.055 1.00 98.88 102 SER A CA 1
ATOM 793 C C . SER A 1 102 ? -5.079 -3.187 8.295 1.00 98.88 102 SER A C 1
ATOM 795 O O . SER A 1 102 ? -5.926 -3.801 8.946 1.00 98.88 102 SER A O 1
ATOM 797 N N . TYR A 1 103 ? -3.804 -3.144 8.688 1.00 98.88 103 TYR A N 1
ATOM 798 C CA . TYR A 1 103 ? -3.355 -3.732 9.952 1.00 98.88 103 TYR A CA 1
ATOM 799 C C . TYR A 1 103 ? -3.952 -2.997 11.156 1.00 98.88 103 TYR A C 1
ATOM 801 O O . TYR A 1 103 ? -4.392 -3.648 12.098 1.00 98.88 103 TYR A O 1
ATOM 809 N N . MET A 1 104 ? -4.067 -1.667 11.106 1.00 98.88 104 MET A N 1
ATOM 810 C CA . MET A 1 104 ? -4.721 -0.876 12.155 1.00 98.88 104 MET A CA 1
ATOM 811 C C . MET A 1 104 ? -6.227 -1.173 12.255 1.00 98.88 104 MET A C 1
ATOM 813 O O . MET A 1 104 ? -6.792 -1.184 13.351 1.00 98.88 104 MET A O 1
ATOM 817 N N . TYR A 1 105 ? -6.895 -1.456 11.131 1.00 98.88 105 TYR A N 1
ATOM 818 C CA . TYR A 1 105 ? -8.269 -1.968 11.132 1.00 98.88 105 TYR A CA 1
ATOM 819 C C . TYR A 1 105 ? -8.352 -3.291 11.906 1.00 98.88 105 TYR A C 1
ATOM 821 O O . TYR A 1 105 ? -9.199 -3.445 12.785 1.00 98.88 105 TYR A O 1
ATOM 829 N N . SER A 1 106 ? -7.442 -4.218 11.599 1.00 98.75 106 SER A N 1
ATOM 830 C CA . SER A 1 106 ? -7.341 -5.534 12.237 1.00 98.75 106 SER A CA 1
ATOM 831 C C . SER A 1 106 ? -7.063 -5.420 13.739 1.00 98.75 106 SER A C 1
ATOM 833 O O . SER A 1 106 ? -7.724 -6.076 14.540 1.00 98.75 106 SER A O 1
ATOM 835 N N . ASP A 1 107 ? -6.157 -4.523 14.137 1.00 98.81 107 ASP A N 1
ATOM 836 C CA . ASP A 1 107 ? -5.853 -4.226 15.540 1.00 98.81 107 ASP A CA 1
ATOM 837 C C . ASP A 1 107 ? -7.104 -3.769 16.300 1.00 98.81 107 ASP A C 1
ATOM 839 O O . ASP A 1 107 ? -7.488 -4.375 17.301 1.00 98.81 107 ASP A O 1
ATOM 843 N N . ASN A 1 108 ? -7.828 -2.779 15.768 1.00 98.88 108 ASN A N 1
ATOM 844 C CA . ASN A 1 108 ? -9.083 -2.321 16.367 1.00 98.88 108 ASN A CA 1
ATOM 845 C C . ASN A 1 108 ? -10.146 -3.431 16.404 1.00 98.88 108 ASN A C 1
ATOM 847 O O . ASN A 1 108 ? -10.875 -3.561 17.390 1.00 98.88 108 ASN A O 1
ATOM 851 N N . HIS A 1 109 ? -10.240 -4.253 15.359 1.00 98.62 109 HIS A N 1
ATOM 852 C CA . HIS A 1 109 ? -11.154 -5.390 15.334 1.00 98.62 109 HIS A CA 1
ATOM 853 C C . HIS A 1 109 ? -10.855 -6.373 16.476 1.00 98.62 109 HIS A C 1
ATOM 855 O O . HIS A 1 109 ? -11.743 -6.666 17.280 1.00 98.62 109 HIS A O 1
ATOM 861 N N . TYR A 1 110 ? -9.604 -6.815 16.617 1.00 98.81 110 TYR A N 1
ATOM 862 C CA . TYR A 1 110 ? -9.224 -7.766 17.660 1.00 98.81 110 TYR A CA 1
ATOM 863 C C . TYR A 1 110 ? -9.255 -7.157 19.065 1.00 98.81 110 TYR A C 1
ATOM 865 O O . TYR A 1 110 ? -9.693 -7.827 20.000 1.00 98.81 110 TYR A O 1
ATOM 873 N N . LEU A 1 111 ? -8.895 -5.883 19.242 1.00 98.88 111 LEU A N 1
ATOM 874 C CA . LEU A 1 111 ? -9.066 -5.187 20.522 1.00 98.88 111 LEU A CA 1
ATOM 875 C C . LEU A 1 111 ? -10.539 -5.120 20.937 1.00 98.88 111 LEU A C 1
ATOM 877 O O . LEU A 1 111 ? -10.853 -5.276 22.119 1.00 98.88 111 LEU A O 1
ATOM 881 N N . ALA A 1 112 ? -11.463 -4.957 19.986 1.00 98.88 112 ALA A N 1
ATOM 882 C CA . ALA A 1 112 ? -12.888 -5.019 20.284 1.00 98.88 112 ALA A CA 1
ATOM 883 C C . ALA A 1 112 ? -13.345 -6.418 20.731 1.00 98.88 112 ALA A C 1
ATOM 885 O O . ALA A 1 112 ? -14.185 -6.535 21.632 1.00 98.88 112 ALA A O 1
ATOM 886 N N . GLU A 1 113 ? -12.812 -7.479 20.121 1.00 98.81 113 GLU A N 1
ATOM 887 C CA . GLU A 1 113 ? -13.083 -8.861 20.532 1.00 98.81 113 GLU A CA 1
ATOM 888 C C . GLU A 1 113 ? -12.522 -9.147 21.928 1.00 98.81 113 GLU A C 1
ATOM 890 O O . GLU A 1 113 ? -13.255 -9.615 22.802 1.00 98.81 113 GLU A O 1
ATOM 895 N N . MET A 1 114 ? -11.267 -8.772 22.186 1.00 98.88 114 MET A N 1
ATOM 896 C CA . MET A 1 114 ? -10.635 -8.906 23.501 1.00 98.88 114 MET A CA 1
ATOM 897 C C . MET A 1 114 ? -11.401 -8.130 24.577 1.00 98.88 114 MET A C 1
ATOM 899 O O . MET A 1 114 ? -11.700 -8.676 25.638 1.00 98.88 114 MET A O 1
ATOM 903 N N . ALA A 1 115 ? -11.793 -6.883 24.303 1.00 98.81 115 ALA A N 1
ATOM 904 C CA . ALA A 1 115 ? -12.609 -6.092 25.219 1.00 98.81 115 ALA A CA 1
ATOM 905 C C . ALA A 1 115 ? -13.967 -6.761 25.497 1.00 98.81 115 ALA A C 1
ATOM 907 O O . ALA A 1 115 ? -14.439 -6.748 26.633 1.00 98.81 115 ALA A O 1
ATOM 908 N N . THR A 1 116 ? -14.572 -7.409 24.497 1.00 98.69 116 THR A N 1
ATOM 909 C CA . THR A 1 116 ? -15.808 -8.185 24.683 1.00 98.69 116 THR A CA 1
ATOM 910 C C . THR A 1 116 ? -15.579 -9.381 25.613 1.00 98.69 116 THR A C 1
ATOM 912 O O . THR A 1 116 ? -16.344 -9.560 26.560 1.00 98.69 116 THR A O 1
ATOM 915 N N . ILE A 1 117 ? -14.506 -10.153 25.399 1.00 98.81 117 ILE A N 1
ATOM 916 C CA . ILE A 1 117 ? -14.123 -11.302 26.242 1.00 98.81 117 ILE A CA 1
ATOM 917 C C . ILE A 1 117 ? -13.894 -10.871 27.698 1.00 98.81 117 ILE A C 1
ATOM 919 O O . ILE A 1 117 ? -14.300 -11.565 28.627 1.00 98.81 117 ILE A O 1
ATOM 923 N N . LEU A 1 118 ? -13.280 -9.705 27.900 1.00 98.81 118 LEU A N 1
ATOM 924 C CA . LEU A 1 118 ? -12.970 -9.152 29.220 1.00 98.81 118 LEU A CA 1
ATOM 925 C C . LEU A 1 118 ? -14.149 -8.419 29.884 1.00 98.81 118 LEU A C 1
ATOM 927 O O . LEU A 1 118 ? -13.971 -7.831 30.950 1.00 98.81 118 LEU A O 1
ATOM 931 N N . GLY A 1 119 ? -15.341 -8.415 29.277 1.00 98.56 119 GLY A N 1
ATOM 932 C CA . GLY A 1 119 ? -16.518 -7.749 29.843 1.00 98.56 119 GLY A CA 1
ATOM 933 C C . GLY A 1 119 ? -16.431 -6.218 29.844 1.00 98.56 119 GLY A C 1
ATOM 934 O O . GLY A 1 119 ? -16.994 -5.572 30.725 1.00 98.56 119 GLY A O 1
ATOM 935 N N . LYS A 1 120 ? -15.738 -5.628 28.861 1.00 98.81 120 LYS A N 1
ATOM 936 C CA . LYS A 1 120 ? -15.538 -4.177 28.676 1.00 98.81 120 LYS A CA 1
ATOM 937 C C . LYS A 1 120 ? -16.319 -3.654 27.452 1.00 98.81 120 LYS A C 1
ATOM 939 O O . LYS A 1 120 ? -15.718 -3.312 26.430 1.00 98.81 120 LYS A O 1
ATOM 944 N N . PRO A 1 121 ? -17.663 -3.580 27.507 1.00 98.19 121 PRO A N 1
ATOM 945 C CA . PRO A 1 121 ? -18.493 -3.315 26.328 1.00 98.19 121 PRO A CA 1
ATOM 946 C C . PRO A 1 121 ? -18.296 -1.918 25.719 1.00 98.19 121 PRO A C 1
ATOM 948 O O . PRO A 1 121 ? -18.355 -1.782 24.498 1.00 98.19 121 PRO A O 1
ATOM 951 N N . GLU A 1 122 ? -18.023 -0.890 26.528 1.00 98.62 122 GLU A N 1
ATOM 952 C CA . GLU A 1 122 ? -17.798 0.471 26.015 1.00 98.62 122 GLU A CA 1
ATOM 953 C C . GLU A 1 122 ? -16.457 0.602 25.276 1.00 98.62 122 GLU A C 1
ATOM 955 O O . GLU A 1 122 ? -16.388 1.250 24.231 1.00 98.62 122 GLU A O 1
ATOM 960 N N . GLU A 1 123 ? -15.406 -0.076 25.754 1.00 98.75 123 GLU A N 1
ATOM 961 C CA . GLU A 1 123 ? -14.128 -0.175 25.034 1.00 98.75 123 GLU A CA 1
ATOM 962 C C . GLU A 1 123 ? -14.329 -0.919 23.707 1.00 98.75 123 GLU A C 1
ATOM 964 O O . GLU A 1 123 ? -13.934 -0.423 22.652 1.00 98.75 123 GLU A O 1
ATOM 969 N N . ALA A 1 124 ? -15.042 -2.052 23.728 1.00 98.81 124 ALA A N 1
ATOM 970 C CA . ALA A 1 124 ? -15.355 -2.809 22.518 1.00 98.81 124 ALA A CA 1
ATOM 971 C C . ALA A 1 124 ? -16.128 -1.972 21.487 1.00 98.81 124 ALA A C 1
ATOM 973 O O . ALA A 1 124 ? -15.817 -2.000 20.296 1.00 98.81 124 ALA A O 1
ATOM 974 N N . LYS A 1 125 ? -17.119 -1.191 21.934 1.00 98.75 125 LYS A N 1
ATOM 975 C CA . LYS A 1 125 ? -17.887 -0.286 21.071 1.00 98.75 125 LYS A CA 1
ATOM 976 C C . LYS A 1 125 ? -16.996 0.780 20.434 1.00 98.75 125 LYS A C 1
ATOM 978 O O . LYS A 1 125 ? -17.110 1.010 19.230 1.00 98.75 125 LYS A O 1
ATOM 983 N N . ARG A 1 126 ? -16.099 1.395 21.212 1.00 98.81 126 ARG A N 1
ATOM 984 C CA . ARG A 1 126 ? -15.131 2.376 20.702 1.00 98.81 126 ARG A CA 1
ATOM 985 C C . ARG A 1 126 ? -14.233 1.767 19.627 1.00 98.81 126 ARG A C 1
ATOM 987 O O . ARG A 1 126 ? -14.100 2.353 18.558 1.00 98.81 126 ARG A O 1
ATOM 994 N N . TYR A 1 127 ? -13.653 0.599 19.883 1.00 98.88 127 TYR A N 1
ATOM 995 C CA . TYR A 1 127 ? -12.763 -0.056 18.924 1.00 98.88 127 TYR A CA 1
ATOM 996 C C . TYR A 1 127 ? -13.486 -0.468 17.634 1.00 98.88 127 TYR A C 1
ATOM 998 O O . TYR A 1 127 ? -12.965 -0.243 16.545 1.00 98.88 127 TYR A O 1
ATOM 1006 N N . ARG A 1 128 ? -14.736 -0.949 17.712 1.00 98.81 128 ARG A N 1
ATOM 1007 C CA . ARG A 1 128 ? -15.554 -1.201 16.507 1.00 98.81 128 ARG A CA 1
ATOM 1008 C C . ARG A 1 128 ? -15.796 0.066 15.691 1.00 98.81 128 ARG A C 1
ATOM 1010 O O . ARG A 1 128 ? -15.764 0.010 14.467 1.00 98.81 128 ARG A O 1
ATOM 1017 N N . GLN A 1 129 ? -16.031 1.200 16.351 1.00 98.88 129 GLN A N 1
ATOM 1018 C CA . GLN A 1 129 ? -16.215 2.477 15.662 1.00 98.88 129 GLN A CA 1
ATOM 1019 C C . GLN A 1 129 ? -14.932 2.924 14.946 1.00 98.88 129 GLN A C 1
ATOM 1021 O O . GLN A 1 129 ? -15.006 3.354 13.799 1.00 98.88 129 GLN A O 1
ATOM 1026 N N . LEU A 1 130 ? -13.771 2.787 15.592 1.00 98.81 130 LEU A N 1
ATOM 1027 C CA . LEU A 1 130 ? -12.473 3.101 14.985 1.00 98.81 130 LEU A CA 1
ATOM 1028 C C . LEU A 1 130 ? -12.166 2.183 13.792 1.00 98.81 130 LEU A C 1
ATOM 1030 O O . LEU A 1 130 ? -11.756 2.668 12.741 1.00 98.81 130 LEU A O 1
ATOM 1034 N N . ALA A 1 131 ? -12.436 0.878 13.917 1.00 98.88 131 ALA A N 1
ATOM 1035 C CA . ALA A 1 131 ? -12.314 -0.060 12.804 1.00 98.88 131 ALA A CA 1
ATOM 1036 C C . ALA A 1 131 ? -13.221 0.347 11.630 1.00 98.88 131 ALA A C 1
ATOM 1038 O O . ALA A 1 131 ? -12.761 0.408 10.495 1.00 98.88 131 ALA A O 1
ATOM 1039 N N . GLN A 1 132 ? -14.486 0.699 11.883 1.00 98.88 132 GLN A N 1
ATOM 1040 C CA . GLN A 1 132 ? -15.385 1.131 10.809 1.00 98.88 132 GLN A CA 1
ATOM 1041 C C . GLN A 1 132 ? -14.881 2.401 10.110 1.00 98.88 132 GLN A C 1
ATOM 1043 O O . GLN A 1 132 ? -14.872 2.451 8.886 1.00 98.88 132 GLN A O 1
ATOM 1048 N N . GLN A 1 133 ? -14.390 3.388 10.864 1.00 98.88 133 GLN A N 1
ATOM 1049 C CA . GLN A 1 133 ? -13.811 4.610 10.293 1.00 98.88 133 GLN A CA 1
ATOM 1050 C C . GLN A 1 133 ? -12.599 4.317 9.400 1.00 98.88 133 GLN A C 1
ATOM 1052 O O . GLN A 1 133 ? -12.475 4.898 8.324 1.00 98.88 133 GLN A O 1
ATOM 1057 N N . LEU A 1 134 ? -11.726 3.393 9.818 1.00 98.88 134 LEU A N 1
ATOM 1058 C CA . LEU A 1 134 ? -10.589 2.953 9.009 1.00 98.88 134 LEU A CA 1
ATOM 1059 C C . LEU A 1 134 ? -11.044 2.234 7.738 1.00 98.88 134 LEU A C 1
ATOM 1061 O O . LEU A 1 134 ? -10.525 2.529 6.667 1.00 98.88 134 LEU A O 1
ATOM 1065 N N . ALA A 1 135 ? -12.029 1.337 7.822 1.00 98.88 135 ALA A N 1
ATOM 1066 C CA . ALA A 1 135 ? -12.576 0.672 6.641 1.00 98.88 135 ALA A CA 1
ATOM 1067 C C . ALA A 1 135 ? -13.204 1.672 5.660 1.00 98.88 135 ALA A C 1
ATOM 1069 O O . ALA A 1 135 ? -12.956 1.584 4.456 1.00 98.88 135 ALA A O 1
ATOM 1070 N N . ASP A 1 136 ? -13.969 2.647 6.155 1.00 98.88 136 ASP A N 1
ATOM 1071 C CA . ASP A 1 136 ? -14.569 3.694 5.324 1.00 98.88 136 ASP A CA 1
ATOM 1072 C C . ASP A 1 136 ? -13.480 4.509 4.608 1.00 98.88 136 ASP A C 1
ATOM 1074 O O . ASP A 1 136 ? -13.571 4.737 3.398 1.00 98.88 136 ASP A O 1
ATOM 1078 N N . TYR A 1 137 ? -12.413 4.881 5.325 1.00 98.94 137 TYR A N 1
ATOM 1079 C CA . TYR A 1 137 ? -11.267 5.594 4.760 1.00 98.94 137 TYR A CA 1
ATOM 1080 C C . TYR A 1 137 ? -10.521 4.753 3.717 1.00 98.94 137 TYR A C 1
ATOM 1082 O O . TYR A 1 137 ? -10.305 5.221 2.604 1.00 98.94 137 TYR A O 1
ATOM 1090 N N . ILE A 1 138 ? -10.198 3.492 4.018 1.00 98.94 138 ILE A N 1
ATOM 1091 C CA . ILE A 1 138 ? -9.512 2.575 3.093 1.00 98.94 138 ILE A CA 1
ATOM 1092 C C . ILE A 1 138 ? -10.304 2.442 1.785 1.00 98.94 138 ILE A C 1
ATOM 1094 O O . ILE A 1 138 ? -9.757 2.634 0.700 1.00 98.94 138 ILE A O 1
ATOM 1098 N N . ASN A 1 139 ? -11.609 2.166 1.861 1.00 98.94 139 ASN A N 1
ATOM 1099 C CA . ASN A 1 139 ? -12.428 1.969 0.662 1.00 98.94 139 ASN A CA 1
ATOM 1100 C C . ASN A 1 139 ? -12.691 3.263 -0.121 1.00 98.94 139 ASN A C 1
ATOM 1102 O O . ASN A 1 139 ? -12.899 3.188 -1.330 1.00 98.94 139 ASN A O 1
ATOM 1106 N N . THR A 1 140 ? -12.691 4.425 0.538 1.00 98.81 140 THR A N 1
ATOM 1107 C CA . THR A 1 140 ? -12.945 5.722 -0.113 1.00 98.81 140 THR A CA 1
ATOM 1108 C C . THR A 1 140 ? -11.678 6.342 -0.695 1.00 98.81 140 THR A C 1
ATOM 1110 O O . THR A 1 140 ? -11.723 6.947 -1.764 1.00 98.81 140 THR A O 1
ATOM 1113 N N . CYS A 1 141 ? -10.562 6.232 0.023 1.00 98.88 141 CYS A N 1
ATOM 1114 C CA . CYS A 1 141 ? -9.350 7.000 -0.239 1.00 98.88 141 CYS A CA 1
ATOM 1115 C C . CYS A 1 141 ? -8.253 6.187 -0.910 1.00 98.88 141 CYS A C 1
ATOM 1117 O O . CYS A 1 141 ? -7.498 6.751 -1.692 1.00 98.88 141 CYS A O 1
ATOM 1119 N N . MET A 1 142 ? -8.153 4.892 -0.607 1.00 98.94 142 MET A N 1
ATOM 1120 C CA . MET A 1 142 ? -7.030 4.055 -1.041 1.00 98.94 142 MET A CA 1
ATOM 1121 C C . MET A 1 142 ? -7.391 3.136 -2.210 1.00 98.94 142 MET A C 1
ATOM 1123 O O . MET A 1 142 ? -6.495 2.597 -2.849 1.00 98.94 142 MET A O 1
ATOM 1127 N N . PHE A 1 143 ? -8.678 2.954 -2.517 1.00 98.94 143 PHE A N 1
ATOM 1128 C CA . PHE A 1 143 ? -9.112 2.203 -3.694 1.00 98.94 143 PHE A CA 1
ATOM 1129 C C . PHE A 1 143 ? -9.162 3.100 -4.932 1.00 98.94 143 PHE A C 1
ATOM 1131 O O . PHE A 1 143 ? -9.846 4.124 -4.931 1.00 98.94 143 PHE A O 1
ATOM 1138 N N . ASP A 1 144 ? -8.503 2.686 -6.011 1.00 98.88 144 ASP A N 1
ATOM 1139 C CA . ASP A 1 144 ? -8.656 3.312 -7.318 1.00 98.88 144 ASP A CA 1
ATOM 1140 C C . ASP A 1 144 ? -9.582 2.476 -8.222 1.00 98.88 144 ASP A C 1
ATOM 1142 O O . ASP A 1 144 ? -9.223 1.370 -8.648 1.00 98.88 144 ASP A O 1
ATOM 1146 N N . PRO A 1 145 ? -10.769 2.993 -8.586 1.00 98.56 145 PRO A N 1
ATOM 1147 C CA . PRO A 1 145 ? -11.692 2.270 -9.449 1.00 98.56 145 PRO A CA 1
ATOM 1148 C C . PRO A 1 145 ? -11.197 2.150 -10.896 1.00 98.56 145 PRO A C 1
ATOM 1150 O O . PRO A 1 145 ? -11.663 1.258 -11.602 1.00 98.56 145 PRO A O 1
ATOM 1153 N N . ALA A 1 146 ? -10.279 3.000 -11.368 1.00 98.62 146 ALA A N 1
ATOM 1154 C CA . ALA A 1 146 ? -9.795 2.924 -12.749 1.00 98.62 146 ALA A CA 1
ATOM 1155 C C . ALA A 1 146 ? -8.879 1.709 -12.972 1.00 98.62 146 ALA A C 1
ATOM 1157 O O . ALA A 1 146 ? -8.978 1.032 -13.995 1.00 98.62 146 ALA A O 1
ATOM 1158 N N . THR A 1 147 ? -8.023 1.412 -11.999 1.00 98.75 147 THR A N 1
ATOM 1159 C CA . THR A 1 147 ? -7.086 0.279 -12.012 1.00 98.75 147 THR A CA 1
ATOM 1160 C C . THR A 1 147 ? -7.570 -0.927 -11.205 1.00 98.75 147 THR A C 1
ATOM 1162 O O . THR A 1 147 ? -6.909 -1.966 -11.235 1.00 98.75 147 THR A O 1
ATOM 1165 N N . GLN A 1 148 ? -8.737 -0.815 -10.554 1.00 98.88 148 GLN A N 1
ATOM 1166 C CA . GLN A 1 148 ? -9.417 -1.888 -9.817 1.00 98.88 148 GLN A CA 1
ATOM 1167 C C . GLN A 1 148 ? -8.577 -2.431 -8.646 1.00 98.88 148 GLN A C 1
ATOM 1169 O O . GLN A 1 148 ? -8.563 -3.635 -8.385 1.00 98.88 148 GLN A O 1
ATOM 1174 N N . TYR A 1 149 ? -7.847 -1.550 -7.956 1.00 98.94 149 TYR A N 1
ATOM 1175 C CA . TYR A 1 149 ? -6.854 -1.956 -6.963 1.00 98.94 149 TYR A CA 1
ATOM 1176 C C . TYR A 1 149 ? -6.658 -0.921 -5.848 1.00 98.94 149 TYR A C 1
ATOM 1178 O O . TYR A 1 149 ? -7.062 0.233 -5.985 1.00 98.94 149 TYR A O 1
ATOM 1186 N N . PHE A 1 150 ? -6.049 -1.339 -4.736 1.00 98.94 150 PHE A N 1
ATOM 1187 C CA . PHE A 1 150 ? -5.722 -0.458 -3.612 1.00 98.94 150 PHE A CA 1
ATOM 1188 C C . PHE A 1 150 ? -4.261 0.005 -3.644 1.00 98.94 150 PHE A C 1
ATOM 1190 O O . PHE A 1 150 ? -3.380 -0.751 -4.051 1.00 98.94 150 PHE A O 1
ATOM 1197 N N . TYR A 1 151 ? -4.021 1.224 -3.160 1.00 98.94 151 TYR A N 1
ATOM 1198 C CA . TYR A 1 151 ? -2.714 1.874 -3.103 1.00 98.94 151 TYR A CA 1
ATOM 1199 C C . TYR A 1 151 ? -2.595 2.743 -1.851 1.00 98.94 151 TYR A C 1
ATOM 1201 O O . TYR A 1 151 ? -3.594 3.219 -1.310 1.00 98.94 151 TYR A O 1
ATOM 1209 N N . ASP A 1 152 ? -1.361 3.025 -1.451 1.00 98.88 152 ASP A N 1
ATOM 1210 C CA . ASP A 1 152 ? -1.055 4.117 -0.528 1.00 98.88 152 ASP A CA 1
ATOM 1211 C C . ASP A 1 152 ? -1.588 5.456 -1.065 1.00 98.88 152 ASP A C 1
ATOM 1213 O O . ASP A 1 152 ? -1.726 5.644 -2.278 1.00 98.88 152 ASP A O 1
ATOM 1217 N N . VAL A 1 153 ? -1.826 6.414 -0.169 1.00 98.88 153 VAL A N 1
ATOM 1218 C CA . VAL A 1 153 ? -2.156 7.804 -0.527 1.00 98.88 153 VAL A CA 1
ATOM 1219 C C . VAL A 1 153 ? -1.065 8.747 -0.046 1.00 98.88 153 VAL A C 1
ATOM 1221 O O . VAL A 1 153 ? -0.452 8.529 0.997 1.00 98.88 153 VAL A O 1
ATOM 1224 N N . ARG A 1 154 ? -0.811 9.830 -0.786 1.00 97.75 154 ARG A N 1
ATOM 1225 C CA . ARG A 1 154 ? 0.055 10.909 -0.280 1.00 97.75 154 ARG A CA 1
ATOM 1226 C C . ARG A 1 154 ? -0.691 11.722 0.770 1.00 97.75 154 ARG A C 1
ATOM 1228 O O . ARG A 1 154 ? -1.884 11.954 0.625 1.00 97.75 154 ARG A O 1
ATOM 1235 N N . ILE A 1 155 ? 0.035 12.242 1.753 1.00 98.19 155 ILE A N 1
ATOM 1236 C CA . ILE A 1 155 ? -0.441 13.384 2.535 1.00 98.19 155 ILE A CA 1
ATOM 1237 C C . ILE A 1 155 ? -0.087 14.629 1.723 1.00 98.19 155 ILE A C 1
ATOM 1239 O O . ILE A 1 155 ? 1.052 15.104 1.742 1.00 98.19 155 ILE A O 1
ATOM 1243 N N . GLU A 1 156 ? -1.039 15.092 0.916 1.00 95.88 156 GLU A N 1
ATOM 1244 C CA . GLU A 1 156 ? -0.870 16.281 0.084 1.00 95.88 156 GLU A CA 1
ATOM 1245 C C . GLU A 1 156 ? -0.901 17.557 0.939 1.00 95.88 156 GLU A C 1
ATOM 1247 O O . GLU A 1 156 ? -1.337 17.558 2.090 1.00 95.88 156 GLU A O 1
ATOM 1252 N N . ASP A 1 157 ? -0.454 18.681 0.370 1.00 94.81 157 ASP A N 1
ATOM 1253 C CA . ASP A 1 157 ? -0.382 19.961 1.092 1.00 94.81 157 ASP A CA 1
ATOM 1254 C C . ASP A 1 157 ? -1.762 20.412 1.623 1.00 94.81 157 ASP A C 1
ATOM 1256 O O . ASP A 1 157 ? -1.854 21.188 2.577 1.00 94.81 157 ASP A O 1
ATOM 1260 N N . LYS A 1 158 ? -2.843 19.939 0.989 1.00 96.69 158 LYS A N 1
ATOM 1261 C CA . LYS A 1 158 ? -4.224 20.069 1.456 1.00 96.69 158 LYS A CA 1
ATOM 1262 C C . LYS A 1 158 ? -4.970 18.757 1.201 1.00 96.69 158 LYS A C 1
ATOM 1264 O O . LYS A 1 158 ? -4.828 18.218 0.104 1.00 96.69 158 LYS A O 1
ATOM 1269 N N . PRO A 1 159 ? -5.824 18.305 2.135 1.00 97.81 159 PRO A N 1
ATOM 1270 C CA . PRO A 1 159 ? -6.713 17.179 1.890 1.00 97.81 159 PRO A CA 1
ATOM 1271 C C . PRO A 1 159 ? -7.642 17.426 0.699 1.00 97.81 159 PRO A C 1
ATOM 1273 O O . PRO A 1 159 ? -7.997 18.566 0.373 1.00 97.81 159 PRO A O 1
ATOM 1276 N N . LEU A 1 160 ? -8.089 16.337 0.086 1.00 97.62 160 LEU A N 1
ATOM 1277 C CA . LEU A 1 160 ? -9.119 16.349 -0.939 1.00 97.62 160 LEU A CA 1
ATOM 1278 C C . LEU A 1 160 ? -10.481 16.740 -0.343 1.00 97.62 160 LEU A C 1
ATOM 1280 O O . LEU A 1 160 ? -10.730 16.623 0.856 1.00 97.62 160 LEU A O 1
ATOM 1284 N N . ALA A 1 161 ? -11.411 17.169 -1.201 1.00 98.06 161 ALA A N 1
ATOM 1285 C CA . ALA A 1 161 ? -12.742 17.619 -0.777 1.00 98.06 161 ALA A CA 1
ATOM 1286 C C . ALA A 1 161 ? -13.577 16.535 -0.063 1.00 98.06 161 ALA A C 1
ATOM 1288 O O . ALA A 1 161 ? -14.480 16.864 0.700 1.00 98.06 161 ALA A O 1
ATOM 1289 N N . ASN A 1 162 ? -13.281 15.256 -0.305 1.00 97.50 162 ASN A N 1
ATOM 1290 C CA . ASN A 1 162 ? -13.920 14.114 0.356 1.00 97.50 162 ASN A CA 1
ATOM 1291 C C . ASN A 1 162 ? -13.263 13.738 1.700 1.00 97.50 162 ASN A C 1
ATOM 1293 O O . ASN A 1 162 ? -13.685 12.767 2.318 1.00 97.50 162 ASN A O 1
ATOM 1297 N N . GLY A 1 163 ? -12.247 14.483 2.149 1.00 98.19 163 GLY A N 1
ATOM 1298 C CA . GLY A 1 163 ? -11.549 14.257 3.416 1.00 98.19 163 GLY A CA 1
ATOM 1299 C C . GLY A 1 163 ? -10.338 13.324 3.336 1.00 98.19 163 GLY A C 1
ATOM 1300 O O . GLY A 1 163 ? -9.640 13.184 4.335 1.00 98.19 163 GLY A O 1
ATOM 1301 N N . CYS A 1 164 ? -10.051 12.723 2.178 1.00 98.62 164 CYS A N 1
ATOM 1302 C CA . CYS A 1 164 ? -8.838 11.927 1.982 1.00 98.62 164 CYS A CA 1
ATOM 1303 C C . CYS A 1 164 ? -7.588 12.817 1.996 1.00 98.62 164 CYS A C 1
ATOM 1305 O O . CYS A 1 164 ? -7.609 13.916 1.436 1.00 98.62 164 CYS A O 1
ATOM 1307 N N . ALA A 1 165 ? -6.487 12.342 2.583 1.00 98.56 165 ALA A N 1
ATOM 1308 C CA . ALA A 1 165 ? -5.237 13.101 2.679 1.00 98.56 165 ALA A CA 1
ATOM 1309 C C . ALA A 1 165 ? -4.615 13.431 1.307 1.00 98.56 165 ALA A C 1
ATOM 1311 O O . ALA A 1 165 ? -3.926 14.441 1.164 1.00 98.56 165 ALA A O 1
ATOM 1312 N N . GLY A 1 166 ? -4.907 12.616 0.294 1.00 98.38 166 GLY A N 1
ATOM 1313 C CA . GLY A 1 166 ? -4.460 12.789 -1.081 1.00 98.38 166 GLY A CA 1
ATOM 1314 C C . GLY A 1 166 ? -5.004 11.686 -1.977 1.00 98.38 166 GLY A C 1
ATOM 1315 O O . GLY A 1 166 ? -5.875 10.910 -1.575 1.00 98.38 166 GLY A O 1
ATOM 1316 N N . LYS A 1 167 ? -4.516 11.637 -3.216 1.00 98.06 167 LYS A N 1
ATOM 1317 C CA . LYS A 1 167 ? -4.924 10.613 -4.191 1.00 98.06 167 LYS A CA 1
ATOM 1318 C C . LYS A 1 167 ? -4.165 9.288 -3.998 1.00 98.06 167 LYS A C 1
ATOM 1320 O O . LYS A 1 167 ? -3.009 9.332 -3.560 1.00 98.06 167 LYS A O 1
ATOM 1325 N N . PRO A 1 168 ? -4.759 8.142 -4.396 1.00 98.75 168 PRO A N 1
ATOM 1326 C CA . PRO A 1 168 ? -4.038 6.875 -4.519 1.00 98.75 168 PRO A CA 1
ATOM 1327 C C . PRO A 1 168 ? -2.806 7.025 -5.421 1.00 98.75 168 PRO A C 1
ATOM 1329 O O . PRO A 1 168 ? -2.887 7.635 -6.490 1.00 98.75 168 PRO A O 1
ATOM 1332 N N . ILE A 1 169 ? -1.670 6.464 -5.006 1.00 98.81 169 ILE A N 1
ATOM 1333 C CA . ILE A 1 16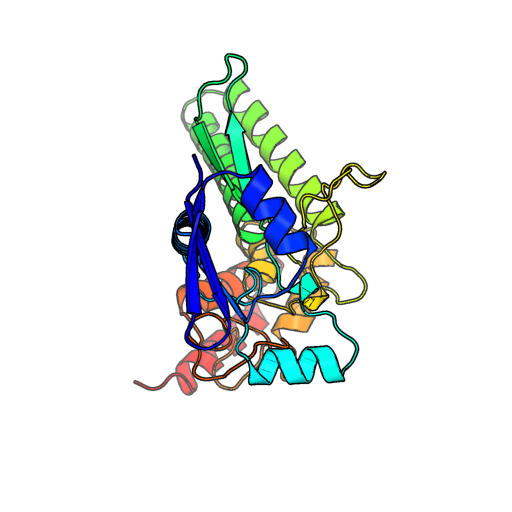9 ? -0.380 6.547 -5.713 1.00 98.81 169 ILE A CA 1
ATOM 1334 C C . ILE A 1 169 ? -0.314 5.473 -6.811 1.00 98.81 169 ILE A C 1
ATOM 1336 O O . ILE A 1 169 ? 0.508 4.555 -6.787 1.00 98.81 169 ILE A O 1
ATOM 1340 N N . VAL A 1 170 ? -1.221 5.570 -7.782 1.00 98.81 170 VAL A N 1
ATOM 1341 C CA . VAL A 1 170 ? -1.393 4.571 -8.851 1.00 98.81 170 VAL A CA 1
ATOM 1342 C C . VAL A 1 170 ? -0.164 4.445 -9.753 1.00 98.81 170 VAL A C 1
ATOM 1344 O O . VAL A 1 170 ? 0.135 3.373 -10.279 1.00 98.81 170 VAL A O 1
ATOM 1347 N N . GLU A 1 171 ? 0.577 5.536 -9.926 1.00 98.75 171 GLU A N 1
ATOM 1348 C CA . GLU A 1 171 ? 1.698 5.643 -10.855 1.00 98.75 171 GLU A CA 1
ATOM 1349 C C . GLU A 1 171 ? 2.960 4.900 -10.398 1.00 98.75 171 GLU A C 1
ATOM 1351 O O . GLU A 1 171 ? 3.837 4.634 -11.219 1.00 98.75 171 GLU A O 1
ATOM 1356 N N . ARG A 1 172 ? 3.040 4.502 -9.119 1.00 98.69 172 ARG A N 1
ATOM 1357 C CA . ARG A 1 172 ? 4.109 3.620 -8.609 1.00 98.69 172 ARG A CA 1
ATOM 1358 C C . ARG A 1 172 ? 3.813 2.135 -8.816 1.00 98.69 172 ARG A C 1
ATOM 1360 O O . ARG A 1 172 ? 4.633 1.292 -8.460 1.00 98.69 172 ARG A O 1
ATOM 1367 N N . GLY A 1 173 ? 2.680 1.814 -9.439 1.00 98.75 173 GLY A N 1
ATOM 1368 C CA . GLY A 1 173 ? 2.287 0.451 -9.762 1.00 98.75 173 GLY A CA 1
ATOM 1369 C C . GLY A 1 173 ? 1.720 -0.316 -8.571 1.00 98.75 173 GLY A C 1
ATOM 1370 O O . GLY A 1 173 ? 1.628 0.184 -7.455 1.00 98.75 173 GLY A O 1
ATOM 1371 N N . LYS A 1 174 ? 1.287 -1.547 -8.846 1.00 98.94 174 LYS A N 1
ATOM 1372 C CA . LYS A 1 174 ? 0.610 -2.416 -7.879 1.00 98.94 174 LYS A CA 1
ATOM 1373 C C . LYS A 1 174 ? 1.623 -3.238 -7.085 1.00 98.94 174 LYS A C 1
ATOM 1375 O O . LYS A 1 174 ? 2.564 -3.778 -7.680 1.00 98.94 174 LYS A O 1
ATOM 1380 N N . GLY A 1 175 ? 1.385 -3.392 -5.788 1.00 98.88 175 GLY A N 1
ATOM 1381 C CA . GLY A 1 175 ? 2.110 -4.300 -4.903 1.00 98.88 175 GLY A CA 1
ATOM 1382 C C . GLY A 1 175 ? 1.182 -5.129 -4.001 1.00 98.88 175 GLY A C 1
ATOM 1383 O O . GLY A 1 175 ? -0.047 -5.105 -4.162 1.00 98.88 175 GLY A O 1
ATOM 1384 N N . PRO A 1 176 ? 1.760 -5.902 -3.066 1.00 98.88 176 PRO A N 1
ATOM 1385 C CA . PRO A 1 176 ? 1.026 -6.786 -2.169 1.00 98.88 176 PRO A CA 1
ATOM 1386 C C . PRO A 1 176 ? 0.183 -6.033 -1.135 1.00 98.88 176 PRO A C 1
ATOM 1388 O O . PRO A 1 176 ? -0.806 -6.566 -0.634 1.00 98.88 176 PRO A O 1
ATOM 1391 N N . GLU A 1 177 ? 0.497 -4.763 -0.866 1.00 98.88 177 GLU A N 1
ATOM 1392 C CA . GLU A 1 177 ? -0.324 -3.892 -0.022 1.00 98.88 177 GLU A CA 1
ATOM 1393 C C . GLU A 1 177 ? -1.770 -3.805 -0.516 1.00 98.88 177 GLU A C 1
ATOM 1395 O O . GLU A 1 177 ? -2.686 -3.678 0.297 1.00 98.88 177 GLU A O 1
ATOM 1400 N N . GLY A 1 178 ? -2.001 -3.967 -1.823 1.00 98.88 178 GLY A N 1
ATOM 1401 C CA . GLY A 1 178 ? -3.334 -3.848 -2.394 1.00 98.88 178 GLY A CA 1
ATOM 1402 C C . GLY A 1 178 ? -4.301 -4.983 -2.043 1.00 98.88 178 GLY A C 1
ATOM 1403 O O . GLY A 1 178 ? -5.513 -4.790 -2.135 1.00 98.88 178 GLY A O 1
ATOM 1404 N N . TRP A 1 179 ? -3.811 -6.139 -1.576 1.00 98.94 179 TRP A N 1
ATOM 1405 C CA . TRP A 1 179 ? -4.665 -7.191 -1.003 1.00 98.94 179 TRP A CA 1
ATOM 1406 C C . TRP A 1 179 ? -4.669 -7.213 0.528 1.00 98.94 179 TRP A C 1
ATOM 1408 O O . TRP A 1 179 ? -5.400 -8.007 1.127 1.00 98.94 179 TRP A O 1
ATOM 1418 N N . SER A 1 180 ? -3.934 -6.314 1.188 1.00 98.94 180 SER A N 1
ATOM 1419 C CA . SER A 1 180 ? -3.989 -6.173 2.646 1.00 98.94 180 SER A CA 1
ATOM 1420 C C . SER A 1 180 ? -5.394 -5.803 3.163 1.00 98.94 180 SER A C 1
ATOM 1422 O O . SER A 1 180 ? -5.822 -6.404 4.157 1.00 98.94 180 SER A O 1
ATOM 1424 N N . PRO A 1 181 ? -6.190 -4.943 2.484 1.00 98.94 181 PRO A N 1
ATOM 1425 C CA . PRO A 1 181 ? -7.588 -4.712 2.856 1.00 98.94 181 PRO A CA 1
ATOM 1426 C C . PRO A 1 181 ? -8.454 -5.978 2.836 1.00 98.94 181 PRO A C 1
ATOM 1428 O O . PRO A 1 181 ? -9.364 -6.107 3.657 1.00 98.94 181 PRO A O 1
ATOM 1431 N N . LEU A 1 182 ? -8.173 -6.928 1.935 1.00 98.94 182 LEU A N 1
ATOM 1432 C CA . LEU A 1 182 ? -8.895 -8.203 1.857 1.00 98.94 182 LEU A CA 1
ATOM 1433 C C . LEU A 1 182 ? -8.450 -9.135 2.984 1.00 98.94 182 LEU A C 1
ATOM 1435 O O . LEU A 1 182 ? -9.276 -9.696 3.702 1.00 98.94 182 LEU A O 1
ATOM 1439 N N . PHE A 1 183 ? -7.139 -9.288 3.176 1.00 98.94 183 PHE A N 1
ATOM 1440 C CA . PHE A 1 183 ? -6.598 -10.109 4.256 1.00 98.94 183 PHE A CA 1
ATOM 1441 C C . PHE A 1 183 ? -7.159 -9.677 5.620 1.00 98.94 183 PHE A C 1
ATOM 1443 O O . PHE A 1 183 ? -7.694 -10.498 6.371 1.00 98.94 183 PHE A O 1
ATOM 1450 N N . ASN A 1 184 ? -7.127 -8.373 5.900 1.00 98.94 184 ASN A N 1
ATOM 1451 C CA . ASN A 1 184 ? -7.568 -7.807 7.172 1.00 98.94 184 ASN A CA 1
ATOM 1452 C C . ASN A 1 184 ? -9.092 -7.644 7.286 1.00 98.94 184 ASN A C 1
ATOM 1454 O O . ASN A 1 184 ? -9.592 -7.490 8.398 1.00 98.94 184 ASN A O 1
ATOM 1458 N N . GLY A 1 185 ? -9.847 -7.778 6.189 1.00 98.88 185 GLY A N 1
ATOM 1459 C CA . GLY A 1 185 ? -11.314 -7.727 6.197 1.00 98.88 185 GLY A CA 1
ATOM 1460 C C . GLY A 1 185 ? -11.903 -6.316 6.183 1.00 98.88 185 GLY A C 1
ATOM 1461 O O . GLY A 1 185 ? -13.072 -6.142 6.515 1.00 98.88 185 GLY A O 1
ATOM 1462 N N . ALA A 1 186 ? -11.101 -5.315 5.816 1.00 98.94 186 ALA A N 1
ATOM 1463 C CA . ALA A 1 186 ? -11.534 -3.927 5.695 1.00 98.94 186 ALA A CA 1
ATOM 1464 C C . ALA A 1 186 ? -12.215 -3.638 4.347 1.00 98.94 186 ALA A C 1
ATOM 1466 O O . ALA A 1 186 ? -12.982 -2.684 4.239 1.00 98.94 186 ALA A O 1
ATOM 1467 N N . ALA A 1 187 ? -11.934 -4.426 3.304 1.00 98.88 187 ALA A N 1
ATOM 1468 C CA . ALA A 1 187 ? -12.490 -4.200 1.973 1.00 98.88 187 ALA A CA 1
ATOM 1469 C C . ALA A 1 187 ? -14.011 -4.427 1.926 1.00 98.88 187 ALA A C 1
ATOM 1471 O O . ALA A 1 187 ? -14.560 -5.320 2.576 1.00 98.88 187 ALA A O 1
ATOM 1472 N N . THR A 1 188 ? -14.707 -3.661 1.090 1.00 98.94 188 THR A N 1
ATOM 1473 C CA . THR A 1 188 ? -16.054 -4.052 0.651 1.00 98.94 188 THR A CA 1
ATOM 1474 C C . THR A 1 188 ? -15.977 -5.257 -0.288 1.00 98.94 188 THR A C 1
ATOM 1476 O O . THR A 1 188 ? -14.955 -5.471 -0.941 1.00 98.94 188 THR A O 1
ATOM 1479 N N . GLN A 1 189 ? -17.068 -6.022 -0.412 1.00 98.88 189 GLN A N 1
ATOM 1480 C CA . GLN A 1 189 ? -17.119 -7.153 -1.347 1.00 98.88 189 GLN A CA 1
ATOM 1481 C C . GLN A 1 189 ? -16.811 -6.718 -2.789 1.00 98.88 189 GLN A C 1
ATOM 1483 O O . GLN A 1 189 ? -15.997 -7.345 -3.448 1.00 98.88 189 GLN A O 1
ATOM 1488 N N . ALA A 1 190 ? -17.382 -5.601 -3.256 1.00 98.88 190 ALA A N 1
ATOM 1489 C CA . ALA A 1 190 ? -17.154 -5.116 -4.618 1.00 98.88 190 ALA A CA 1
ATOM 1490 C C . ALA A 1 190 ? -15.677 -4.770 -4.888 1.00 98.88 190 ALA A C 1
ATOM 1492 O O . ALA A 1 190 ? -15.144 -5.121 -5.942 1.00 98.88 190 ALA A O 1
ATOM 1493 N N . ASN A 1 191 ? -15.003 -4.123 -3.930 1.00 98.94 191 ASN A N 1
ATOM 1494 C CA . ASN A 1 191 ? -13.576 -3.820 -4.051 1.00 98.94 191 ASN A CA 1
ATOM 1495 C C . ASN A 1 191 ? -12.724 -5.096 -3.953 1.00 98.94 191 ASN A C 1
ATOM 1497 O O . ASN A 1 191 ? -11.728 -5.220 -4.661 1.00 98.94 191 ASN A O 1
ATOM 1501 N N . ALA A 1 192 ? -13.123 -6.067 -3.127 1.00 98.94 192 ALA A N 1
ATOM 1502 C CA . ALA A 1 192 ? -12.455 -7.362 -3.059 1.00 98.94 192 ALA A CA 1
ATOM 1503 C C . ALA A 1 192 ? -12.556 -8.129 -4.387 1.00 98.94 192 ALA A C 1
ATOM 1505 O O . ALA A 1 192 ? -11.539 -8.589 -4.899 1.00 98.94 192 ALA A O 1
ATOM 1506 N N . ASP A 1 193 ? -13.742 -8.190 -4.998 1.00 98.94 193 ASP A N 1
ATOM 1507 C CA . ASP A 1 193 ? -13.958 -8.847 -6.293 1.00 98.94 193 ASP A CA 1
ATOM 1508 C C . ASP A 1 193 ? -13.090 -8.222 -7.403 1.00 98.94 193 ASP A C 1
ATOM 1510 O O . ASP A 1 193 ? -12.608 -8.916 -8.303 1.00 98.94 193 ASP A O 1
ATOM 1514 N N . ALA A 1 194 ? -12.893 -6.902 -7.352 1.00 98.94 194 ALA A N 1
ATOM 1515 C CA . ALA A 1 194 ? -12.017 -6.162 -8.256 1.00 98.94 194 ALA A CA 1
ATOM 1516 C C . ALA A 1 194 ? -10.540 -6.549 -8.062 1.00 98.94 194 ALA A C 1
ATOM 1518 O O . ALA A 1 194 ? -9.869 -6.943 -9.019 1.00 98.94 194 ALA A O 1
ATOM 1519 N N . VAL A 1 195 ? -10.065 -6.534 -6.814 1.00 98.94 195 VAL A N 1
ATOM 1520 C CA . VAL A 1 195 ? -8.685 -6.887 -6.452 1.00 98.94 195 VAL A CA 1
ATOM 1521 C C . VAL A 1 195 ? -8.364 -8.338 -6.804 1.00 98.94 195 VAL A C 1
ATOM 1523 O O . VAL A 1 195 ? -7.312 -8.604 -7.381 1.00 98.94 195 VAL A O 1
ATOM 1526 N N . VAL A 1 196 ? -9.271 -9.282 -6.533 1.00 98.94 196 VAL A N 1
ATOM 1527 C CA . VAL A 1 196 ? -9.046 -10.704 -6.841 1.00 98.94 196 VAL A CA 1
ATOM 1528 C C . VAL A 1 196 ? -8.873 -10.931 -8.345 1.00 98.94 196 VAL A C 1
ATOM 1530 O O . VAL A 1 196 ? -8.025 -11.729 -8.744 1.00 98.94 196 VAL A O 1
ATOM 1533 N N . LYS A 1 197 ? -9.593 -10.198 -9.207 1.00 98.94 197 LYS A N 1
ATOM 1534 C CA . LYS A 1 197 ? -9.376 -10.277 -10.665 1.00 98.94 197 LYS A CA 1
ATOM 1535 C C . LYS A 1 197 ? -7.962 -9.854 -11.055 1.00 98.94 197 LYS A C 1
ATOM 1537 O O . LYS A 1 197 ? -7.358 -10.514 -11.893 1.00 98.94 197 LYS A O 1
ATOM 1542 N N . VAL A 1 198 ? -7.430 -8.802 -10.431 1.00 98.94 198 VAL A N 1
ATOM 1543 C CA . VAL A 1 198 ? -6.045 -8.352 -10.645 1.00 98.94 198 VAL A CA 1
ATOM 1544 C C . VAL A 1 198 ? -5.046 -9.386 -10.116 1.00 98.94 198 VAL A C 1
ATOM 1546 O O . VAL A 1 198 ? -4.083 -9.714 -10.803 1.00 98.94 198 VAL A O 1
ATOM 1549 N N . MET A 1 199 ? -5.287 -9.959 -8.933 1.00 98.94 199 MET A N 1
ATOM 1550 C CA . MET A 1 199 ? -4.434 -11.014 -8.365 1.00 98.94 199 MET A CA 1
ATOM 1551 C C . MET A 1 199 ? -4.363 -12.257 -9.266 1.00 98.94 199 MET A C 1
ATOM 1553 O O . MET A 1 199 ? -3.310 -12.883 -9.375 1.00 98.94 199 MET A O 1
ATOM 1557 N N . LEU A 1 200 ? -5.476 -12.609 -9.918 1.00 98.94 200 LEU A N 1
ATOM 1558 C CA . LEU A 1 200 ? -5.590 -13.762 -10.813 1.00 98.94 200 LEU A CA 1
ATOM 1559 C C . LEU A 1 200 ? -5.127 -13.487 -12.253 1.00 98.94 200 LEU A C 1
ATOM 1561 O O . LEU A 1 200 ? -5.036 -14.436 -13.039 1.00 98.94 200 LEU A O 1
ATOM 1565 N N . ASP A 1 201 ? -4.805 -12.241 -12.611 1.00 98.88 201 ASP A N 1
ATOM 1566 C CA . ASP A 1 201 ? -4.331 -11.895 -13.951 1.00 98.88 201 ASP A CA 1
ATOM 1567 C C . ASP A 1 201 ? -2.856 -12.317 -14.133 1.00 98.88 201 ASP A C 1
ATOM 1569 O O . ASP A 1 201 ? -1.982 -11.857 -13.386 1.00 98.88 201 ASP A O 1
ATOM 1573 N N . PRO A 1 202 ? -2.530 -13.171 -15.125 1.00 98.75 202 PRO A N 1
ATOM 1574 C CA . PRO A 1 202 ? -1.150 -13.573 -15.410 1.00 98.75 202 PRO A CA 1
ATOM 1575 C C . PRO A 1 202 ? -0.261 -12.439 -15.933 1.00 98.75 202 PRO A C 1
ATOM 1577 O O . PRO A 1 202 ? 0.955 -12.604 -16.005 1.00 98.75 202 PRO A O 1
ATOM 1580 N N . LYS A 1 203 ? -0.840 -11.293 -16.305 1.00 98.81 203 LYS A N 1
ATOM 1581 C CA . LYS A 1 203 ? -0.112 -10.065 -16.650 1.00 98.81 203 LYS A CA 1
ATOM 1582 C C . LYS A 1 203 ? 0.168 -9.180 -15.439 1.00 98.81 203 LYS A C 1
ATOM 1584 O O . LYS A 1 203 ? 0.835 -8.168 -15.603 1.00 98.81 203 LYS A O 1
ATOM 1589 N N . GLU A 1 204 ? -0.334 -9.542 -14.262 1.00 98.88 204 GLU A N 1
ATOM 1590 C CA . GLU A 1 204 ? -0.166 -8.785 -13.024 1.00 98.88 204 GLU A CA 1
ATOM 1591 C C . GLU A 1 204 ? 0.548 -9.652 -11.981 1.00 98.88 204 GLU A C 1
ATOM 1593 O O . GLU A 1 204 ? 1.771 -9.581 -11.877 1.00 98.88 204 GLU A O 1
ATOM 1598 N N . PHE A 1 205 ? -0.182 -10.501 -11.250 1.00 98.94 205 PHE A N 1
ATOM 1599 C CA . PHE A 1 205 ? 0.360 -11.267 -10.120 1.00 98.94 205 PHE A CA 1
ATOM 1600 C C . PHE A 1 205 ? 0.255 -12.788 -10.262 1.00 98.94 205 PHE A C 1
ATOM 1602 O O . PHE A 1 205 ? 0.897 -13.502 -9.490 1.00 98.94 205 PHE A O 1
ATOM 1609 N N . ASN A 1 206 ? -0.501 -13.318 -11.229 1.00 98.81 206 ASN A N 1
ATOM 1610 C CA . ASN A 1 206 ? -0.637 -14.766 -11.426 1.00 98.81 206 ASN A CA 1
ATOM 1611 C C . ASN A 1 206 ? 0.521 -15.333 -12.271 1.00 98.81 206 ASN A C 1
ATOM 1613 O O . ASN A 1 206 ? 0.347 -15.845 -13.378 1.00 98.81 206 ASN A O 1
ATOM 1617 N N . THR A 1 207 ? 1.733 -15.149 -11.755 1.00 98.81 207 THR A N 1
ATOM 1618 C CA . THR A 1 207 ? 3.009 -15.568 -12.343 1.00 98.81 207 THR A CA 1
ATOM 1619 C C . THR A 1 207 ? 3.319 -17.040 -12.031 1.00 98.81 207 THR A C 1
ATOM 1621 O O . THR A 1 207 ? 2.531 -17.750 -11.411 1.00 98.81 207 THR A O 1
ATOM 1624 N N . PHE A 1 208 ? 4.487 -17.532 -12.467 1.00 98.69 208 PHE A N 1
ATOM 1625 C CA . PHE A 1 208 ? 4.902 -18.929 -12.260 1.00 98.69 208 PHE A CA 1
ATOM 1626 C C . PHE A 1 208 ? 4.888 -19.352 -10.779 1.00 98.69 208 PHE A C 1
ATOM 1628 O O . PHE A 1 208 ? 4.335 -20.399 -10.449 1.00 98.69 208 PHE A O 1
ATOM 1635 N N . VAL A 1 209 ? 5.446 -18.519 -9.897 1.00 98.75 209 VAL A N 1
ATOM 1636 C CA . VAL A 1 209 ? 5.150 -18.528 -8.458 1.00 98.75 209 VAL A CA 1
ATOM 1637 C C . VAL A 1 209 ? 4.367 -17.237 -8.201 1.00 98.75 209 VAL A C 1
ATOM 1639 O O . VAL A 1 209 ? 4.962 -16.173 -8.368 1.00 98.75 209 VAL A O 1
ATOM 1642 N N . PRO A 1 210 ? 3.059 -17.306 -7.901 1.00 98.81 210 PRO A N 1
ATOM 1643 C CA . PRO A 1 210 ? 2.171 -16.145 -7.951 1.00 98.81 210 PRO A CA 1
ATOM 1644 C C . PRO A 1 210 ? 2.277 -15.244 -6.711 1.00 98.81 210 PRO A C 1
ATOM 1646 O O . PRO A 1 210 ? 2.831 -15.636 -5.685 1.00 98.81 210 PRO A O 1
ATOM 1649 N N . LEU A 1 211 ? 1.671 -14.056 -6.806 1.00 98.81 211 LEU A N 1
ATOM 1650 C CA . LEU A 1 211 ? 1.530 -13.055 -5.736 1.00 98.81 211 LEU A CA 1
ATOM 1651 C C . LEU A 1 211 ? 2.875 -12.511 -5.217 1.00 98.81 211 LEU A C 1
ATOM 1653 O O . LEU A 1 211 ? 3.146 -12.489 -4.017 1.00 98.81 211 LEU A O 1
ATOM 1657 N N . GLY A 1 212 ? 3.727 -12.073 -6.149 1.00 98.75 212 GLY A N 1
ATOM 1658 C CA . GLY A 1 212 ? 4.991 -11.393 -5.848 1.00 98.75 212 GLY A CA 1
ATOM 1659 C C . GLY A 1 212 ? 4.822 -9.991 -5.256 1.00 98.75 212 GLY A C 1
ATOM 1660 O O . GLY A 1 212 ? 3.734 -9.420 -5.238 1.00 98.75 212 GLY A O 1
ATOM 1661 N N . THR A 1 213 ? 5.929 -9.408 -4.797 1.00 98.81 213 THR A N 1
ATOM 1662 C CA . THR A 1 213 ? 5.960 -8.101 -4.114 1.00 98.81 213 THR A CA 1
ATOM 1663 C C . THR A 1 213 ? 5.783 -6.886 -5.028 1.00 98.81 213 THR A C 1
ATOM 1665 O O . THR A 1 213 ? 5.666 -5.764 -4.546 1.00 98.81 213 THR A O 1
ATOM 1668 N N . ALA A 1 214 ? 5.708 -7.092 -6.338 1.00 98.81 214 ALA A N 1
ATOM 1669 C CA . ALA A 1 214 ? 5.226 -6.108 -7.295 1.00 98.81 214 ALA A CA 1
ATOM 1670 C C . ALA A 1 214 ? 4.595 -6.838 -8.482 1.00 98.81 214 ALA A C 1
ATOM 1672 O O . ALA A 1 214 ? 5.077 -7.902 -8.880 1.00 98.81 214 ALA A O 1
ATOM 1673 N N . ALA A 1 215 ? 3.535 -6.266 -9.051 1.00 98.94 215 ALA A N 1
ATOM 1674 C CA . ALA A 1 215 ? 2.954 -6.793 -10.279 1.00 98.94 215 ALA A CA 1
ATOM 1675 C C . ALA A 1 215 ? 3.954 -6.708 -11.438 1.00 98.94 215 ALA A C 1
ATOM 1677 O O . ALA A 1 215 ? 4.799 -5.811 -11.461 1.00 98.94 215 ALA A O 1
ATOM 1678 N N . LEU A 1 216 ? 3.793 -7.556 -12.457 1.00 98.88 216 LEU A N 1
ATOM 1679 C CA . LEU A 1 216 ? 4.596 -7.472 -13.685 1.00 98.88 216 LEU A CA 1
ATOM 1680 C C . LEU A 1 216 ? 4.485 -6.101 -14.381 1.00 98.88 216 LEU A C 1
ATOM 1682 O O . LEU A 1 216 ? 5.401 -5.707 -15.100 1.00 98.88 216 LEU A O 1
ATOM 1686 N N . THR A 1 217 ? 3.377 -5.376 -14.185 1.00 98.81 217 THR A N 1
ATOM 1687 C CA . THR A 1 217 ? 3.161 -4.028 -14.740 1.00 98.81 217 THR A CA 1
ATOM 1688 C C . THR A 1 217 ? 3.780 -2.903 -13.908 1.00 98.81 217 THR A C 1
ATOM 1690 O O . THR A 1 217 ? 3.765 -1.751 -14.344 1.00 98.81 217 THR A O 1
ATOM 1693 N N . ASN A 1 218 ? 4.307 -3.192 -12.714 1.00 98.81 218 ASN A N 1
ATOM 1694 C CA . ASN A 1 218 ? 4.889 -2.169 -11.855 1.00 98.81 218 ASN A CA 1
ATOM 1695 C C . ASN A 1 218 ? 6.124 -1.544 -12.543 1.00 98.81 218 ASN A C 1
ATOM 1697 O O . ASN A 1 218 ? 7.004 -2.290 -12.979 1.00 98.81 218 ASN A O 1
ATOM 1701 N N . PRO A 1 219 ? 6.248 -0.202 -12.632 1.00 98.62 219 PRO A N 1
ATOM 1702 C CA . PRO A 1 219 ? 7.383 0.424 -13.319 1.00 98.62 219 PRO A CA 1
ATOM 1703 C C . PRO A 1 219 ? 8.751 0.076 -12.718 1.00 98.62 219 PRO A C 1
ATOM 1705 O O . PRO A 1 219 ? 9.760 0.143 -13.418 1.00 98.62 219 PRO A O 1
ATOM 1708 N N . ALA A 1 220 ? 8.781 -0.298 -11.437 1.00 97.50 220 ALA A N 1
ATOM 1709 C CA . ALA A 1 220 ? 9.980 -0.708 -10.720 1.00 97.50 220 ALA A CA 1
ATOM 1710 C C . ALA A 1 220 ? 10.100 -2.238 -10.562 1.00 97.50 220 ALA A C 1
ATOM 1712 O O . ALA A 1 220 ? 10.916 -2.707 -9.762 1.00 97.50 220 ALA A O 1
ATOM 1713 N N . PHE A 1 221 ? 9.312 -3.024 -11.311 1.00 98.69 221 PHE A N 1
ATOM 1714 C CA . PHE A 1 221 ? 9.364 -4.485 -11.270 1.00 98.69 221 PHE A CA 1
ATOM 1715 C C . PHE A 1 221 ? 10.743 -5.025 -11.672 1.00 98.69 221 PHE A C 1
ATOM 1717 O O . PHE A 1 221 ? 11.311 -4.656 -12.704 1.00 98.69 221 PHE A O 1
ATOM 1724 N N . GLY A 1 222 ? 11.239 -5.982 -10.893 1.00 98.38 222 GLY A N 1
ATOM 1725 C CA . GLY A 1 222 ? 12.348 -6.851 -11.262 1.00 98.38 222 GLY A CA 1
ATOM 1726 C C . GLY A 1 222 ? 12.212 -8.201 -10.568 1.00 98.38 222 GLY A C 1
ATOM 1727 O O . GLY A 1 222 ? 12.110 -8.270 -9.346 1.00 98.38 222 GLY A O 1
ATOM 1728 N N . ALA A 1 223 ? 12.239 -9.288 -11.343 1.00 98.19 223 ALA A N 1
ATOM 1729 C CA . ALA A 1 223 ? 11.969 -10.640 -10.842 1.00 98.19 223 ALA A CA 1
ATOM 1730 C C . ALA A 1 223 ? 12.935 -11.104 -9.731 1.00 98.19 223 ALA A C 1
ATOM 1732 O O . ALA A 1 223 ? 12.574 -11.945 -8.910 1.00 98.19 223 ALA A O 1
A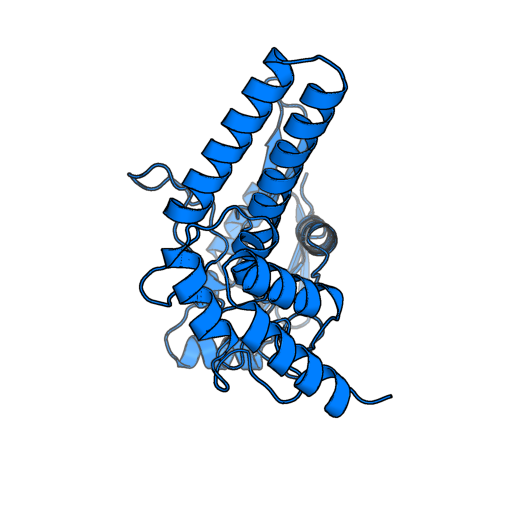TOM 1733 N N . ASP A 1 224 ? 14.144 -10.536 -9.687 1.00 97.62 224 ASP A N 1
ATOM 1734 C CA . ASP A 1 224 ? 15.168 -10.840 -8.686 1.00 97.62 224 ASP A CA 1
ATOM 1735 C C . ASP A 1 224 ? 15.223 -9.850 -7.513 1.00 97.62 224 ASP A C 1
ATOM 1737 O O . ASP A 1 224 ? 16.012 -10.052 -6.589 1.00 97.62 224 ASP A O 1
ATOM 1741 N N . ILE A 1 225 ? 14.375 -8.821 -7.506 1.00 95.25 225 ILE A N 1
ATOM 1742 C CA . ILE A 1 225 ? 14.367 -7.768 -6.486 1.00 95.25 225 ILE A CA 1
ATOM 1743 C C . ILE A 1 225 ? 13.459 -8.174 -5.320 1.00 95.25 225 ILE A C 1
ATOM 1745 O O . ILE A 1 225 ? 12.332 -8.625 -5.529 1.00 95.25 225 ILE A O 1
ATOM 1749 N N . TYR A 1 226 ? 13.945 -8.005 -4.087 1.00 96.00 226 TYR A N 1
ATOM 1750 C CA . TYR A 1 226 ? 13.311 -8.507 -2.862 1.00 96.00 226 TYR A CA 1
ATOM 1751 C C . TYR A 1 226 ? 11.879 -7.983 -2.665 1.00 96.00 226 TYR A C 1
ATOM 1753 O O . TYR A 1 226 ? 10.951 -8.799 -2.637 1.00 96.00 226 TYR A O 1
ATOM 1761 N N . TRP A 1 227 ? 11.668 -6.664 -2.601 1.00 98.12 227 TRP A N 1
ATOM 1762 C CA . TRP A 1 227 ? 10.332 -6.070 -2.437 1.00 98.12 227 TRP A CA 1
ATOM 1763 C C . TRP A 1 227 ? 9.775 -5.414 -3.704 1.00 98.12 227 TRP A C 1
ATOM 1765 O O . TRP A 1 227 ? 8.843 -4.613 -3.631 1.00 98.12 227 TRP A O 1
ATOM 1775 N N . ARG A 1 228 ? 10.312 -5.771 -4.881 1.00 98.19 228 ARG A N 1
ATOM 1776 C CA . ARG A 1 228 ? 9.803 -5.312 -6.189 1.00 98.19 228 ARG A CA 1
ATOM 1777 C C . ARG A 1 228 ? 9.648 -6.432 -7.222 1.00 98.19 228 ARG A C 1
ATOM 1779 O O . ARG A 1 228 ? 9.774 -6.189 -8.420 1.00 98.19 228 ARG A O 1
ATOM 1786 N N . GLY A 1 229 ? 9.366 -7.658 -6.785 1.00 98.31 229 GLY A N 1
ATOM 1787 C CA . GLY A 1 229 ? 9.022 -8.746 -7.703 1.00 98.31 229 GLY A CA 1
ATOM 1788 C C . GLY A 1 229 ? 9.091 -10.147 -7.106 1.00 98.31 229 GLY A C 1
ATOM 1789 O O . GLY A 1 229 ? 8.249 -10.981 -7.440 1.00 98.31 229 GLY A O 1
ATOM 1790 N N . ARG A 1 230 ? 10.048 -10.419 -6.207 1.00 98.56 230 ARG A N 1
ATOM 1791 C CA . ARG A 1 230 ? 10.156 -11.731 -5.545 1.00 98.56 230 ARG A CA 1
ATOM 1792 C C . ARG A 1 230 ? 8.897 -12.068 -4.746 1.00 98.56 230 ARG A C 1
ATOM 1794 O O . ARG A 1 230 ? 8.172 -11.194 -4.279 1.00 98.56 230 ARG A O 1
ATOM 1801 N N . VAL A 1 231 ? 8.648 -13.362 -4.571 1.00 98.81 231 VAL A N 1
ATOM 1802 C CA . VAL A 1 231 ? 7.517 -13.865 -3.784 1.00 98.81 231 VAL A CA 1
ATOM 1803 C C . VAL A 1 231 ? 7.983 -14.181 -2.374 1.00 98.81 231 VAL A C 1
ATOM 1805 O O . VAL A 1 231 ? 8.935 -14.941 -2.192 1.00 98.81 231 VAL A O 1
ATOM 1808 N N . TRP A 1 232 ? 7.269 -13.639 -1.393 1.00 98.62 232 TRP A N 1
ATOM 1809 C CA . TRP A 1 232 ? 7.433 -13.972 0.015 1.00 98.62 232 TRP A CA 1
ATOM 1810 C C . TRP A 1 232 ? 6.207 -14.731 0.517 1.00 98.62 232 TRP A C 1
ATOM 1812 O O . TRP A 1 232 ? 5.074 -14.431 0.137 1.00 98.62 232 TRP A O 1
ATOM 1822 N N . VAL A 1 233 ? 6.440 -15.758 1.335 1.00 98.69 233 VAL A N 1
ATOM 1823 C CA . VAL A 1 233 ? 5.403 -16.735 1.710 1.00 98.69 233 VAL A CA 1
ATOM 1824 C C . VAL A 1 233 ? 4.314 -16.109 2.584 1.00 98.69 233 VAL A C 1
ATOM 1826 O O . VAL A 1 233 ? 3.153 -16.489 2.471 1.00 98.69 233 VAL A O 1
ATOM 1829 N N . ASP A 1 234 ? 4.667 -15.131 3.416 1.00 98.62 234 ASP A N 1
ATOM 1830 C CA . ASP A 1 234 ? 3.724 -14.329 4.195 1.00 98.62 234 ASP A CA 1
ATOM 1831 C C . ASP A 1 234 ? 2.775 -13.546 3.276 1.00 98.62 234 ASP A C 1
ATOM 1833 O O . ASP A 1 234 ? 1.564 -13.726 3.371 1.00 98.62 234 ASP A O 1
ATOM 1837 N N . GLN A 1 235 ? 3.302 -12.765 2.324 1.00 98.75 235 GLN A N 1
ATOM 1838 C CA . GLN A 1 235 ? 2.488 -11.958 1.405 1.00 98.75 235 GLN A CA 1
ATOM 1839 C C . GLN A 1 235 ? 1.607 -12.827 0.506 1.00 98.75 235 GLN A C 1
ATOM 1841 O O . GLN A 1 235 ? 0.424 -12.530 0.320 1.00 98.75 235 GLN A O 1
ATOM 1846 N N . PHE A 1 236 ? 2.163 -13.935 0.007 1.00 98.94 236 PHE A N 1
ATOM 1847 C CA . PHE A 1 236 ? 1.422 -14.947 -0.739 1.00 98.94 236 PHE A CA 1
ATOM 1848 C C . PHE A 1 236 ? 0.251 -15.490 0.088 1.00 98.94 236 PHE A C 1
ATOM 1850 O O . PHE A 1 236 ? -0.893 -15.502 -0.372 1.00 98.94 236 PHE A O 1
ATOM 1857 N N . TRP A 1 237 ? 0.511 -15.889 1.334 1.00 98.88 237 TRP A N 1
ATOM 1858 C CA . TRP A 1 237 ? -0.513 -16.436 2.215 1.00 98.88 237 TRP A CA 1
ATOM 1859 C C . TRP A 1 237 ? -1.567 -15.392 2.608 1.00 98.88 237 TRP A C 1
ATOM 1861 O O . TRP A 1 237 ? -2.755 -15.716 2.605 1.00 98.88 237 TRP A O 1
ATOM 1871 N N . PHE A 1 238 ? -1.183 -14.136 2.863 1.00 98.88 238 PHE A N 1
ATOM 1872 C CA . PHE A 1 238 ? -2.132 -13.038 3.078 1.00 98.88 238 PHE A CA 1
ATOM 1873 C C . PHE A 1 238 ? -3.064 -12.863 1.881 1.00 98.88 238 PHE A C 1
ATOM 1875 O O . PHE A 1 238 ? -4.274 -12.741 2.070 1.00 98.88 238 PHE A O 1
ATOM 1882 N N . GLY A 1 239 ? -2.530 -12.947 0.660 1.00 98.88 239 GLY A N 1
ATOM 1883 C CA . GLY A 1 239 ? -3.329 -12.941 -0.560 1.00 98.88 239 GLY A CA 1
ATOM 1884 C C . GLY A 1 239 ? -4.346 -14.084 -0.592 1.00 98.88 239 GLY A C 1
ATOM 1885 O O . GLY A 1 239 ? -5.540 -13.834 -0.752 1.00 98.88 239 GLY A O 1
ATOM 1886 N N . LEU A 1 240 ? -3.917 -15.328 -0.343 1.00 98.94 240 LEU A N 1
ATOM 1887 C CA . LEU A 1 240 ? -4.826 -16.484 -0.304 1.00 98.94 240 LEU A CA 1
ATOM 1888 C C . LEU A 1 240 ? -5.916 -16.347 0.767 1.00 98.94 240 LEU A C 1
ATOM 1890 O O . LEU A 1 240 ? -7.075 -16.685 0.526 1.00 98.94 240 LEU A O 1
ATOM 1894 N N . LYS A 1 241 ? -5.559 -15.851 1.955 1.00 98.94 241 LYS A N 1
ATOM 1895 C CA . LYS A 1 241 ? -6.505 -15.633 3.054 1.00 98.94 241 LYS A CA 1
ATOM 1896 C C . LYS A 1 241 ? -7.482 -14.506 2.757 1.00 98.94 241 LYS A C 1
ATOM 1898 O O . LYS A 1 241 ? -8.655 -14.645 3.093 1.00 98.94 241 LYS A O 1
ATOM 1903 N N . GLY A 1 242 ? -7.028 -13.437 2.107 1.00 98.94 242 GLY A N 1
ATOM 1904 C CA . GLY A 1 242 ? -7.895 -12.380 1.598 1.00 98.94 242 GLY A CA 1
ATOM 1905 C C . GLY A 1 242 ? -8.875 -12.913 0.556 1.00 98.94 242 GLY A C 1
ATOM 1906 O O . GLY A 1 242 ? -10.076 -12.718 0.696 1.00 98.94 242 GLY A O 1
ATOM 1907 N N . MET A 1 243 ? -8.394 -13.673 -0.429 1.00 98.94 243 MET A N 1
ATOM 1908 C CA . MET A 1 243 ? -9.248 -14.334 -1.422 1.00 98.94 243 MET A CA 1
ATOM 1909 C C . MET A 1 243 ? -10.306 -15.225 -0.756 1.00 98.94 243 MET A C 1
ATOM 1911 O O . MET A 1 243 ? -11.499 -15.083 -1.020 1.00 98.94 243 MET A O 1
ATOM 1915 N N . GLU A 1 244 ? -9.896 -16.113 0.153 1.00 98.94 244 GLU A N 1
ATOM 1916 C CA . GLU A 1 244 ? -10.815 -16.992 0.881 1.00 98.94 244 GLU A CA 1
ATOM 1917 C C . GLU A 1 244 ? -11.867 -16.208 1.677 1.00 98.94 244 GLU A C 1
ATOM 1919 O O . GLU A 1 244 ? -13.050 -16.551 1.621 1.00 98.94 244 GLU A O 1
ATOM 1924 N N . ARG A 1 245 ? -11.456 -15.150 2.388 1.00 98.88 245 ARG A N 1
ATOM 1925 C CA . ARG A 1 245 ? -12.340 -14.325 3.227 1.00 98.88 245 ARG A CA 1
ATOM 1926 C C . ARG A 1 245 ? -13.500 -13.714 2.441 1.00 98.88 245 ARG A C 1
ATOM 1928 O O . ARG A 1 245 ? -14.572 -13.530 3.008 1.00 98.88 245 ARG A O 1
ATOM 1935 N N . TYR A 1 246 ? -13.295 -13.458 1.152 1.00 98.88 246 TYR A N 1
ATOM 1936 C CA . TYR A 1 246 ? -14.281 -12.861 0.251 1.00 98.88 246 TYR A CA 1
ATOM 1937 C C . TYR A 1 246 ? -14.898 -13.865 -0.736 1.00 98.88 246 TYR A C 1
ATOM 1939 O O . TYR A 1 246 ? -15.489 -13.461 -1.732 1.00 98.88 246 TYR A O 1
ATOM 1947 N N . GLY A 1 247 ? -14.804 -15.171 -0.456 1.00 98.88 247 GLY A N 1
ATOM 1948 C CA . GLY A 1 247 ? -15.532 -16.214 -1.192 1.00 98.88 247 GLY A CA 1
ATOM 1949 C C . GLY A 1 247 ? -14.748 -16.911 -2.307 1.00 98.88 247 GLY A C 1
ATOM 1950 O O . GLY A 1 247 ? -15.300 -17.772 -2.986 1.00 98.88 247 GLY A O 1
ATOM 1951 N N . TYR A 1 248 ? -13.456 -16.620 -2.469 1.00 98.88 248 TYR A N 1
ATOM 1952 C CA . TYR A 1 248 ? -12.609 -17.161 -3.541 1.00 98.88 248 TYR A CA 1
ATOM 1953 C C . TYR A 1 248 ? -11.714 -18.318 -3.079 1.00 98.88 248 TYR A C 1
ATOM 1955 O O . TYR A 1 248 ? -10.568 -18.455 -3.514 1.00 98.88 248 TYR A O 1
ATOM 1963 N N . ARG A 1 249 ? -12.220 -19.174 -2.181 1.00 98.81 249 ARG A N 1
ATOM 1964 C CA . ARG A 1 249 ? -11.456 -20.316 -1.651 1.00 98.81 249 ARG A CA 1
ATOM 1965 C C . ARG A 1 249 ? -10.974 -21.258 -2.759 1.00 98.81 249 ARG A C 1
ATOM 1967 O O . ARG A 1 249 ? -9.840 -21.725 -2.696 1.00 98.81 249 ARG A O 1
ATOM 1974 N N . ASP A 1 250 ? -11.797 -21.513 -3.771 1.00 98.88 250 ASP A N 1
ATOM 1975 C CA . ASP A 1 250 ? -11.444 -22.423 -4.866 1.00 98.88 250 ASP A CA 1
ATOM 1976 C C . ASP A 1 250 ? -10.257 -21.907 -5.687 1.00 98.88 250 ASP A C 1
ATOM 1978 O O . ASP A 1 250 ? -9.349 -22.671 -6.016 1.00 98.88 250 ASP A O 1
ATOM 1982 N N . ASP A 1 251 ? -10.213 -20.607 -5.983 1.00 98.88 251 ASP A N 1
ATOM 1983 C CA . ASP A 1 251 ? -9.078 -20.010 -6.688 1.00 98.88 251 ASP A CA 1
ATOM 1984 C C . ASP A 1 251 ? -7.844 -19.901 -5.787 1.00 98.88 251 ASP A C 1
ATOM 1986 O O . ASP A 1 251 ? -6.731 -20.163 -6.244 1.00 98.88 251 ASP A O 1
ATOM 1990 N N . ALA A 1 252 ? -8.025 -19.631 -4.490 1.00 98.88 252 ALA A N 1
ATOM 1991 C CA . ALA A 1 252 ? -6.928 -19.669 -3.527 1.00 98.88 252 ALA A CA 1
ATOM 1992 C C . ALA A 1 252 ? -6.276 -21.067 -3.457 1.00 98.88 252 ALA A C 1
ATOM 1994 O O . ALA A 1 252 ? -5.051 -21.175 -3.415 1.00 98.88 252 ALA A O 1
ATOM 1995 N N . LEU A 1 253 ? -7.069 -22.145 -3.520 1.00 98.81 253 LEU A N 1
ATOM 1996 C CA . LEU A 1 253 ? -6.560 -23.521 -3.585 1.00 98.81 253 LEU A CA 1
ATOM 1997 C C . LEU A 1 253 ? -5.774 -23.795 -4.877 1.00 98.81 253 LEU A C 1
ATOM 1999 O O . LEU A 1 253 ? -4.740 -24.459 -4.826 1.00 98.81 253 LEU A O 1
ATOM 2003 N N . LYS A 1 254 ? -6.206 -23.256 -6.025 1.00 98.88 254 LYS A N 1
ATOM 2004 C CA . LYS A 1 254 ? -5.457 -23.377 -7.293 1.00 98.88 254 LYS A CA 1
ATOM 2005 C C . LYS A 1 254 ? -4.117 -22.643 -7.242 1.00 98.88 254 LYS A C 1
ATOM 2007 O O . LYS A 1 254 ? -3.120 -23.162 -7.748 1.00 98.88 254 LYS A O 1
ATOM 2012 N N . LEU A 1 255 ? -4.074 -21.452 -6.639 1.00 98.81 255 LEU A N 1
ATOM 2013 C CA . LEU A 1 255 ? -2.820 -20.721 -6.444 1.00 98.81 255 LEU A CA 1
ATOM 2014 C C . LEU A 1 255 ? -1.900 -21.446 -5.454 1.00 98.81 255 LEU A C 1
ATOM 2016 O O . LEU A 1 255 ? -0.700 -21.523 -5.704 1.00 98.81 255 LEU A O 1
ATOM 2020 N N . ALA A 1 256 ? -2.445 -22.038 -4.385 1.00 98.81 256 ALA A N 1
ATOM 2021 C CA . ALA A 1 256 ? -1.688 -22.874 -3.451 1.00 98.81 256 ALA A CA 1
ATOM 2022 C C . ALA A 1 256 ? -1.069 -24.107 -4.131 1.00 98.81 256 ALA A C 1
ATOM 2024 O O . ALA A 1 256 ? 0.113 -24.380 -3.938 1.00 98.81 256 ALA A O 1
ATOM 2025 N N . ASP A 1 257 ? -1.830 -24.818 -4.967 1.00 98.81 257 ASP A N 1
ATOM 2026 C CA . ASP A 1 257 ? -1.317 -25.939 -5.765 1.00 98.81 257 ASP A CA 1
ATOM 2027 C C . ASP A 1 257 ? -0.243 -25.483 -6.769 1.00 98.81 257 ASP A C 1
ATOM 2029 O O . ASP A 1 257 ? 0.804 -26.115 -6.909 1.00 98.81 257 ASP A O 1
ATOM 2033 N N . THR A 1 258 ? -0.459 -24.341 -7.425 1.00 98.75 258 THR A N 1
ATOM 2034 C CA . THR A 1 258 ? 0.534 -23.735 -8.326 1.00 98.75 258 THR A CA 1
ATOM 2035 C C . THR A 1 258 ? 1.826 -23.414 -7.584 1.00 98.75 258 THR A C 1
ATOM 2037 O O . THR A 1 258 ? 2.899 -23.805 -8.039 1.00 98.75 258 THR A O 1
ATOM 2040 N N . PHE A 1 259 ? 1.731 -22.779 -6.414 1.00 98.69 259 PHE A N 1
ATOM 2041 C CA . PHE A 1 259 ? 2.872 -22.516 -5.543 1.00 98.69 259 PHE A CA 1
ATOM 2042 C C . PHE A 1 259 ? 3.591 -23.815 -5.163 1.00 98.69 259 PHE A C 1
ATOM 2044 O O . PHE A 1 259 ? 4.799 -23.911 -5.356 1.00 98.69 259 PHE A O 1
ATOM 2051 N N . PHE A 1 260 ? 2.862 -24.840 -4.709 1.00 98.56 260 PHE A N 1
ATOM 2052 C CA . PHE A 1 260 ? 3.434 -26.125 -4.295 1.00 98.56 260 PHE A CA 1
ATOM 2053 C C . PHE A 1 260 ? 4.178 -26.846 -5.430 1.00 98.56 260 PHE A C 1
ATOM 2055 O O . PHE A 1 260 ? 5.217 -27.457 -5.200 1.00 98.56 260 PHE A O 1
ATOM 2062 N N . ARG A 1 261 ? 3.677 -26.762 -6.668 1.00 98.69 261 ARG A N 1
ATOM 2063 C CA . ARG A 1 261 ? 4.316 -27.377 -7.844 1.00 98.69 261 ARG A CA 1
ATOM 2064 C C . ARG A 1 261 ? 5.518 -26.596 -8.378 1.00 98.69 261 ARG A C 1
ATOM 2066 O O . ARG A 1 261 ? 6.360 -27.182 -9.059 1.00 98.69 261 ARG A O 1
ATOM 2073 N N . HIS A 1 262 ? 5.562 -25.281 -8.171 1.00 98.56 262 HIS A N 1
ATOM 2074 C CA . HIS A 1 262 ? 6.498 -24.394 -8.868 1.00 98.56 262 HIS A CA 1
ATOM 2075 C C . HIS A 1 262 ? 7.571 -23.767 -7.972 1.00 98.56 262 HIS A C 1
ATOM 2077 O O . HIS A 1 262 ? 8.660 -23.467 -8.473 1.00 98.56 262 HIS A O 1
ATOM 2083 N N . ALA A 1 263 ? 7.306 -23.588 -6.675 1.00 97.38 263 ALA A N 1
ATOM 2084 C CA . ALA A 1 263 ? 8.318 -23.165 -5.715 1.00 97.38 263 ALA A CA 1
ATOM 2085 C C . ALA A 1 263 ? 9.426 -24.230 -5.646 1.00 97.38 263 ALA A C 1
ATOM 2087 O O . ALA A 1 263 ? 9.157 -25.418 -5.495 1.00 97.38 263 ALA A O 1
ATOM 2088 N N . LYS A 1 264 ? 10.681 -23.813 -5.837 1.00 96.06 264 LYS A N 1
ATOM 2089 C CA . LYS A 1 264 ? 11.832 -24.724 -5.894 1.00 96.06 264 LYS A CA 1
ATOM 2090 C C . LYS A 1 264 ? 12.350 -25.033 -4.488 1.00 96.06 264 LYS A C 1
ATOM 2092 O O . LYS A 1 264 ? 12.579 -24.102 -3.720 1.00 96.06 264 LYS A O 1
ATOM 2097 N N . GLY A 1 265 ? 12.625 -26.308 -4.223 1.00 90.38 265 GLY A N 1
ATOM 2098 C CA . GLY A 1 265 ? 13.096 -26.836 -2.935 1.00 90.38 265 GLY A CA 1
ATOM 2099 C C . GLY A 1 265 ? 12.271 -28.042 -2.519 1.00 90.38 265 GLY A C 1
ATOM 2100 O O . GLY A 1 265 ? 12.642 -28.654 -1.498 1.00 90.38 265 GLY A O 1
#

pLDDT: mean 95.42, std 5.59, range [72.88, 98.94]

InterPro domains:
  IPR001661 Glycoside hydrolase, family 37 [PTHR23403] (37-262)
  IPR008928 Six-hairpin glycosidase superfamily [SSF48208] (28-262)
  IPR012341 Six-hairpin glycosidase-like superfamily [G3DSA:1.50.10.10] (2-265)
  IPR054491 Mannosylglycerate hydrolase MGH1-like, glycoside hydrolase domain [PF22422] (41-262)